Protein AF-A0A2N2SRK0-F1 (afdb_monomer_lite)

Foldseek 3Di:
DDPPDPPVVVVVVVVVVVVLVVLVVQQPPVCCVLFWDADPPDNQKIKGKKAKPPQQDPVLQVLLQVLLVVAWFWPHKHADSHRRMIITMGGNVIDGSSRSQVSSVVSVIHMDRPSVVVVVVVVVVVVVVVVVVVVVVVVVPVLPVVLVVLVPQADQWFWWQDPVRDTDIDGLVPDDAFIKTKAAAFHFANAKFFFQFDWFWKACCVPPVDRDTDTHDGGDIHAGSIGTHGGITITGHHGGDCRGPSNVVSVVVVVVSPPDPPVVVVVVVVVVVVVVVLVVVLVVLCVVCVVPDNVVSVVSND

pLDDT: mean 78.9, std 15.6, range [32.12, 96.88]

Structure (mmCIF, N/CA/C/O backbone):
data_AF-A0A2N2SRK0-F1
#
_entry.id   AF-A0A2N2SRK0-F1
#
loop_
_atom_site.group_PDB
_atom_site.id
_atom_site.type_symbol
_atom_site.label_atom_id
_atom_site.label_alt_id
_atom_site.label_comp_id
_atom_site.label_asym_id
_atom_site.label_entity_id
_atom_site.label_seq_id
_atom_site.pdbx_PDB_ins_code
_atom_site.Cartn_x
_atom_site.Cartn_y
_atom_site.Cartn_z
_atom_site.occupancy
_atom_site.B_iso_or_equiv
_atom_site.auth_seq_id
_atom_site.auth_comp_id
_atom_site.auth_asym_id
_atom_site.auth_atom_id
_atom_site.pdbx_PDB_model_num
ATOM 1 N N . MET A 1 1 ? 49.247 34.730 -4.412 1.00 34.03 1 MET A N 1
ATOM 2 C CA . MET A 1 1 ? 48.573 33.499 -3.939 1.00 34.03 1 MET A CA 1
ATOM 3 C C . MET A 1 1 ? 47.721 32.964 -5.078 1.00 34.03 1 MET A C 1
ATOM 5 O O . MET A 1 1 ? 46.616 33.437 -5.296 1.00 34.03 1 MET A O 1
ATOM 9 N N . THR A 1 2 ? 48.282 32.043 -5.857 1.00 32.12 2 THR A N 1
ATOM 10 C CA . THR A 1 2 ? 47.721 31.540 -7.120 1.00 32.12 2 THR A CA 1
ATOM 11 C C . THR A 1 2 ? 47.717 30.015 -7.035 1.00 32.12 2 THR A C 1
ATOM 13 O O . THR A 1 2 ? 48.630 29.348 -7.502 1.00 32.12 2 THR A O 1
ATOM 16 N N . PHE 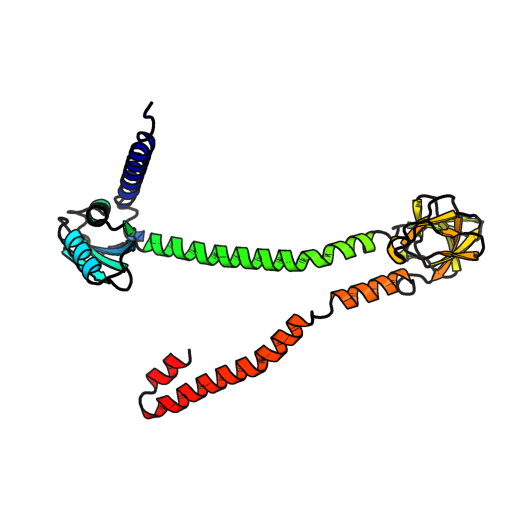A 1 3 ? 46.713 29.457 -6.358 1.00 36.69 3 PHE A N 1
ATOM 17 C CA . PHE A 1 3 ? 46.475 28.012 -6.269 1.00 36.69 3 PHE A CA 1
ATOM 18 C C . PHE A 1 3 ? 45.154 27.688 -6.969 1.00 36.69 3 PHE A C 1
ATOM 20 O O . PHE A 1 3 ? 44.111 27.553 -6.339 1.00 36.69 3 PHE A O 1
ATOM 27 N N . LYS A 1 4 ? 45.183 27.614 -8.299 1.00 39.97 4 LYS A N 1
ATOM 28 C CA . LYS A 1 4 ? 44.106 27.045 -9.122 1.00 39.97 4 LYS A CA 1
ATOM 29 C C . LYS A 1 4 ? 44.724 26.623 -10.452 1.00 39.97 4 LYS A C 1
ATOM 31 O O . LYS A 1 4 ? 44.880 27.473 -11.315 1.00 39.97 4 LYS A O 1
ATOM 36 N N . ASN A 1 5 ? 45.164 25.360 -10.556 1.00 42.69 5 ASN A N 1
ATOM 37 C CA . ASN A 1 5 ? 45.206 24.584 -11.819 1.00 42.69 5 ASN A CA 1
ATOM 38 C C . ASN A 1 5 ? 45.870 23.191 -11.751 1.00 42.69 5 ASN A C 1
ATOM 40 O O . ASN A 1 5 ? 45.974 22.532 -12.779 1.00 42.69 5 ASN A O 1
ATOM 44 N N . ALA A 1 6 ? 46.262 22.670 -10.583 1.00 39.50 6 ALA A N 1
ATOM 45 C CA . ALA A 1 6 ? 46.883 21.336 -10.519 1.00 39.50 6 ALA A CA 1
ATOM 46 C C . ALA A 1 6 ? 45.886 20.150 -10.581 1.00 39.50 6 ALA A C 1
ATOM 48 O O . ALA A 1 6 ? 46.266 19.049 -10.967 1.00 39.50 6 ALA A O 1
ATOM 49 N N . SER A 1 7 ? 44.603 20.345 -10.240 1.00 39.38 7 SER A N 1
ATOM 50 C CA . SER A 1 7 ? 43.625 19.248 -10.088 1.00 39.38 7 SER A CA 1
ATOM 51 C C . SER A 1 7 ? 42.900 18.822 -11.373 1.00 39.38 7 SER A C 1
ATOM 53 O O . SER A 1 7 ? 42.358 17.720 -11.425 1.00 39.38 7 SER A O 1
ATOM 55 N N . SER A 1 8 ? 42.896 19.659 -12.418 1.00 38.97 8 SER A N 1
ATOM 56 C CA . SER A 1 8 ? 42.264 19.333 -13.711 1.00 38.97 8 SER A CA 1
ATOM 57 C C . SER A 1 8 ? 43.152 18.419 -14.570 1.00 38.97 8 SER A C 1
ATOM 59 O O . SER A 1 8 ? 42.676 17.452 -15.164 1.00 38.97 8 SER A O 1
ATOM 61 N N . SER A 1 9 ? 44.469 18.657 -14.550 1.00 38.75 9 SER A N 1
ATOM 62 C CA . SER A 1 9 ? 45.453 17.860 -15.299 1.00 38.75 9 SER A CA 1
ATOM 63 C C . SER A 1 9 ? 45.562 16.416 -14.771 1.00 38.75 9 SER A C 1
ATOM 65 O O . SER A 1 9 ? 45.570 15.473 -15.562 1.00 38.75 9 SER A O 1
ATOM 67 N N . TYR A 1 10 ? 45.498 16.218 -13.448 1.00 34.97 10 TYR A N 1
ATOM 68 C CA . TYR A 1 10 ? 45.527 14.881 -12.836 1.00 34.97 10 TYR A CA 1
ATOM 69 C C . TYR A 1 10 ? 44.287 14.023 -13.155 1.00 34.97 10 TYR A C 1
ATOM 71 O O . TYR A 1 10 ? 44.411 12.812 -13.315 1.00 34.97 10 TYR A O 1
ATOM 79 N N . ARG A 1 11 ? 43.093 14.624 -13.300 1.00 33.44 11 ARG A N 1
ATOM 80 C CA . ARG A 1 11 ? 41.857 13.897 -13.662 1.00 33.44 11 ARG A CA 1
ATOM 81 C C . ARG A 1 11 ? 41.841 13.450 -15.125 1.00 33.44 11 ARG A C 1
ATOM 83 O O . ARG A 1 11 ? 41.369 12.358 -15.418 1.00 33.44 11 ARG A O 1
ATOM 90 N N . SER A 1 12 ? 42.387 14.268 -16.026 1.00 39.44 12 SER A N 1
ATOM 91 C CA . SER A 1 12 ? 42.508 13.919 -17.447 1.00 39.44 12 SER A CA 1
ATOM 92 C C . SER A 1 12 ? 43.529 12.801 -17.679 1.00 39.44 12 SER A C 1
ATOM 94 O O . SER A 1 12 ? 43.283 11.922 -18.497 1.00 39.44 12 SER A O 1
ATOM 96 N N . ALA A 1 13 ? 44.646 12.801 -16.940 1.00 34.22 13 ALA A N 1
ATOM 97 C CA . ALA A 1 13 ? 45.651 11.739 -17.016 1.00 34.22 13 ALA A CA 1
ATOM 98 C C . ALA A 1 13 ? 45.164 10.418 -16.386 1.00 34.22 13 ALA A C 1
ATOM 100 O O . ALA A 1 13 ? 45.451 9.348 -16.915 1.00 34.22 13 ALA A O 1
ATOM 101 N N . ALA A 1 14 ? 44.383 10.485 -15.299 1.00 32.94 14 ALA A N 1
ATOM 102 C CA . ALA A 1 14 ? 43.784 9.307 -14.669 1.00 32.94 14 ALA A CA 1
ATOM 103 C C . ALA A 1 14 ? 42.690 8.658 -15.539 1.00 32.94 14 ALA A C 1
ATOM 105 O O . ALA A 1 14 ? 42.668 7.436 -15.659 1.00 32.94 14 ALA A O 1
ATOM 106 N N . ASN A 1 15 ? 41.834 9.447 -16.204 1.00 40.31 15 ASN A N 1
ATOM 107 C CA . ASN A 1 15 ? 40.857 8.909 -17.162 1.00 40.31 15 ASN A CA 1
ATOM 108 C C . ASN A 1 15 ? 41.550 8.296 -18.389 1.00 40.31 15 ASN A C 1
ATOM 110 O O . ASN A 1 15 ? 41.242 7.166 -18.742 1.00 40.31 15 ASN A O 1
ATOM 114 N N . ALA A 1 16 ? 42.570 8.959 -18.948 1.00 37.50 16 ALA A N 1
ATOM 115 C CA . ALA A 1 16 ? 43.343 8.411 -20.064 1.00 37.50 16 ALA A CA 1
ATOM 116 C C . ALA A 1 16 ? 44.078 7.100 -19.709 1.00 37.50 16 ALA A C 1
ATOM 118 O O . ALA A 1 16 ? 44.182 6.211 -20.548 1.00 37.50 16 ALA A O 1
ATOM 119 N N . ALA A 1 17 ? 44.560 6.947 -18.469 1.00 34.59 17 ALA A N 1
ATOM 120 C CA . ALA A 1 17 ? 45.176 5.704 -17.991 1.00 34.59 17 ALA A CA 1
ATOM 121 C C . ALA A 1 17 ? 44.152 4.575 -17.747 1.00 34.59 17 ALA A C 1
ATOM 123 O O . ALA A 1 17 ? 44.487 3.403 -17.915 1.00 34.59 17 ALA A O 1
ATOM 124 N N . THR A 1 18 ? 42.911 4.919 -17.384 1.00 44.56 18 THR A N 1
ATOM 125 C CA . THR A 1 18 ? 41.817 3.954 -17.163 1.00 44.56 18 THR A CA 1
ATOM 126 C C . THR A 1 18 ? 41.204 3.492 -18.491 1.00 44.56 18 THR A C 1
ATOM 128 O O . THR A 1 18 ? 40.920 2.306 -18.651 1.00 44.56 18 THR A O 1
ATOM 131 N N . ASP A 1 19 ? 41.094 4.386 -19.477 1.00 48.84 19 ASP A N 1
ATOM 132 C CA . ASP A 1 19 ? 40.640 4.063 -20.836 1.00 48.84 19 ASP A CA 1
ATOM 133 C C . ASP A 1 19 ? 41.635 3.115 -21.529 1.00 48.84 19 ASP A C 1
ATOM 135 O O . ASP A 1 19 ? 41.245 2.078 -22.059 1.00 48.84 19 ASP A O 1
ATOM 139 N N . ASN A 1 20 ? 42.944 3.375 -21.418 1.00 47.94 20 ASN A N 1
ATOM 140 C CA . ASN A 1 20 ? 43.982 2.533 -22.031 1.00 47.94 20 ASN A CA 1
ATOM 141 C C . ASN A 1 20 ? 44.048 1.109 -21.434 1.00 47.94 20 ASN A C 1
ATOM 143 O O . ASN A 1 20 ? 44.310 0.146 -22.150 1.00 47.94 20 ASN A O 1
ATOM 147 N N . ALA A 1 21 ? 43.778 0.960 -20.131 1.00 49.16 21 ALA A N 1
ATOM 148 C CA . ALA A 1 21 ? 43.680 -0.348 -19.474 1.00 49.16 21 ALA A CA 1
ATOM 149 C C . ALA A 1 21 ? 42.388 -1.100 -19.848 1.00 49.16 21 ALA A C 1
ATOM 151 O O . ALA A 1 21 ? 42.386 -2.327 -19.902 1.00 49.16 21 ALA A O 1
ATOM 152 N N . SER A 1 22 ? 41.309 -0.368 -20.145 1.00 55.69 22 SER A N 1
ATOM 153 C CA . SER A 1 22 ? 40.021 -0.930 -20.571 1.00 55.69 22 SER A CA 1
ATOM 154 C C . SER A 1 22 ? 40.064 -1.443 -22.015 1.00 55.69 22 SER A C 1
ATOM 156 O O . SER A 1 22 ? 39.432 -2.446 -22.330 1.00 55.69 22 SER A O 1
ATOM 158 N N . HIS A 1 23 ? 40.856 -0.810 -22.887 1.00 60.38 23 HIS A N 1
ATOM 159 C CA . HIS A 1 23 ? 41.046 -1.266 -24.268 1.00 60.38 23 HIS A CA 1
ATOM 160 C C . HIS A 1 23 ? 41.943 -2.505 -24.389 1.00 60.38 23 HIS A C 1
ATOM 162 O O . HIS A 1 23 ? 41.778 -3.265 -25.335 1.00 60.38 23 HIS A O 1
ATOM 168 N N . ALA A 1 24 ? 42.842 -2.751 -23.429 1.00 61.78 24 ALA A N 1
ATOM 169 C CA . ALA A 1 24 ? 43.704 -3.938 -23.420 1.00 61.78 24 ALA A CA 1
ATOM 170 C C . ALA A 1 24 ? 42.934 -5.250 -23.166 1.00 61.78 24 ALA A C 1
ATOM 172 O O . ALA A 1 24 ? 43.394 -6.315 -23.568 1.00 61.78 24 ALA A O 1
ATOM 173 N N . VAL A 1 25 ? 41.760 -5.174 -22.527 1.00 67.12 25 VAL A N 1
ATOM 174 C CA . VAL A 1 25 ? 40.863 -6.324 -22.307 1.00 67.12 25 VAL A CA 1
ATOM 175 C C . VAL A 1 25 ? 40.277 -6.828 -23.635 1.00 67.12 25 VAL A C 1
ATOM 177 O O . VAL A 1 25 ? 40.160 -8.030 -23.837 1.00 67.12 25 VAL A O 1
ATOM 180 N N . LEU A 1 26 ? 40.040 -5.924 -24.596 1.00 66.31 26 LEU A N 1
ATOM 181 C CA . LEU A 1 26 ? 39.507 -6.253 -25.928 1.00 66.31 26 LEU A CA 1
ATOM 182 C C . LEU A 1 26 ? 40.491 -7.046 -26.806 1.00 66.31 26 LEU A C 1
ATOM 184 O O . LEU A 1 26 ? 40.096 -7.611 -27.826 1.00 66.31 26 LEU A O 1
ATOM 188 N N . ASP A 1 27 ? 41.768 -7.084 -26.427 1.00 75.44 27 ASP A N 1
ATOM 189 C CA . ASP A 1 27 ? 42.813 -7.795 -27.161 1.00 75.44 27 ASP A CA 1
ATOM 190 C C . ASP A 1 27 ? 42.917 -9.276 -26.777 1.00 75.44 27 ASP A C 1
ATOM 192 O O . ASP A 1 27 ? 43.710 -9.995 -27.391 1.00 75.44 27 ASP A O 1
ATOM 196 N N . ASP A 1 28 ? 42.132 -9.743 -25.799 1.00 78.50 28 ASP A N 1
ATOM 197 C CA . ASP A 1 28 ? 42.076 -11.156 -25.431 1.00 78.50 28 ASP A CA 1
ATOM 198 C C . ASP A 1 28 ? 41.362 -11.971 -26.532 1.00 78.50 28 ASP A C 1
ATOM 200 O O . ASP A 1 28 ? 40.175 -11.744 -26.798 1.00 78.50 28 ASP A O 1
ATOM 204 N N . PRO A 1 29 ? 42.039 -12.952 -27.166 1.00 72.50 29 PRO A N 1
ATOM 205 C CA . PRO A 1 29 ? 41.442 -13.795 -28.201 1.00 72.50 29 PRO A CA 1
ATOM 206 C C . PRO A 1 29 ? 40.191 -14.561 -27.757 1.00 72.50 29 PRO A C 1
ATOM 208 O O . PRO A 1 29 ? 39.382 -14.952 -28.600 1.00 72.50 29 PRO A O 1
ATOM 211 N N . ILE A 1 30 ? 40.023 -14.787 -26.450 1.00 75.75 30 ILE A N 1
ATOM 212 C CA . ILE A 1 30 ? 38.848 -15.457 -25.882 1.00 75.75 30 ILE A CA 1
ATOM 213 C C . ILE A 1 30 ? 37.605 -14.560 -25.978 1.00 75.75 30 ILE A C 1
ATOM 215 O O . ILE A 1 30 ? 36.493 -15.070 -26.122 1.00 75.75 30 ILE A O 1
ATOM 219 N N . GLU A 1 31 ? 37.770 -13.235 -25.942 1.00 73.88 31 GLU A N 1
ATOM 220 C CA . GLU A 1 31 ? 36.655 -12.286 -25.950 1.00 73.88 31 GLU A CA 1
ATOM 221 C C . GLU A 1 31 ? 36.193 -11.892 -27.359 1.00 73.88 31 GLU A C 1
ATOM 223 O O . GLU A 1 31 ? 35.044 -11.475 -27.521 1.00 73.88 31 GLU A O 1
ATOM 228 N N . TRP A 1 32 ? 37.021 -12.084 -28.394 1.00 76.44 32 TRP A N 1
ATOM 229 C CA . TRP A 1 32 ? 36.703 -11.695 -29.778 1.00 76.44 32 TRP A CA 1
ATOM 230 C C . TRP A 1 32 ? 35.364 -12.231 -30.307 1.00 76.44 32 TRP A C 1
ATOM 232 O O . TRP A 1 32 ? 34.640 -11.444 -30.922 1.00 76.44 32 TRP A O 1
ATOM 242 N N . PRO A 1 33 ? 34.954 -13.492 -30.043 1.00 76.69 33 PRO A N 1
ATOM 243 C CA . PRO A 1 33 ? 33.653 -14.007 -30.479 1.00 76.69 33 PRO A CA 1
ATOM 244 C C . PRO A 1 33 ? 32.442 -13.287 -29.864 1.00 76.69 33 PRO A C 1
ATOM 246 O O . PRO A 1 33 ? 31.328 -13.420 -30.366 1.00 76.69 33 PRO A O 1
ATOM 249 N N . THR A 1 34 ? 32.633 -12.532 -28.777 1.00 73.44 34 THR A N 1
ATOM 250 C CA . THR A 1 34 ? 31.558 -11.794 -28.090 1.00 73.44 34 THR A CA 1
ATOM 251 C C . THR A 1 34 ? 31.084 -10.592 -28.906 1.00 73.44 34 THR A C 1
ATOM 253 O O . THR A 1 34 ? 29.911 -10.222 -28.842 1.00 73.44 34 THR A O 1
ATOM 256 N N . PHE A 1 35 ? 31.979 -9.995 -29.698 1.00 73.62 35 PHE A N 1
ATOM 257 C CA . PHE A 1 35 ? 31.711 -8.772 -30.462 1.00 73.62 35 PHE A CA 1
ATOM 258 C C . PHE A 1 35 ? 32.117 -8.841 -31.939 1.00 73.62 35 PHE A C 1
ATOM 260 O O . PHE A 1 35 ? 31.857 -7.899 -32.695 1.00 73.62 35 PHE A O 1
ATOM 267 N N . SER A 1 36 ? 32.732 -9.949 -32.353 1.00 78.94 36 SER A N 1
ATOM 268 C CA . SER A 1 36 ? 33.215 -10.183 -33.710 1.00 78.94 36 SER A CA 1
ATOM 269 C C . SER A 1 36 ? 32.781 -11.554 -34.209 1.00 78.94 36 SER A C 1
ATOM 271 O O . SER A 1 36 ? 32.746 -12.528 -33.460 1.00 78.94 36 SER A O 1
ATOM 273 N N . ARG A 1 37 ? 32.481 -11.650 -35.500 1.00 82.75 37 ARG A N 1
ATOM 274 C CA . ARG A 1 37 ? 32.184 -12.900 -36.189 1.00 82.75 37 ARG A CA 1
ATOM 275 C C . ARG A 1 37 ? 33.349 -13.243 -37.106 1.00 82.75 37 ARG A C 1
ATOM 277 O O . ARG A 1 37 ? 33.782 -12.408 -37.887 1.00 82.75 37 ARG A O 1
ATOM 284 N N . GLN A 1 38 ? 33.852 -14.465 -37.015 1.00 80.19 38 GLN A N 1
ATOM 285 C CA . GLN A 1 38 ? 34.883 -14.946 -37.929 1.00 80.19 38 GLN A CA 1
ATOM 286 C C . GLN A 1 38 ? 34.268 -15.226 -39.307 1.00 80.19 38 GLN A C 1
ATOM 288 O O . GLN A 1 38 ? 33.157 -15.768 -39.387 1.00 80.19 38 GLN A O 1
ATOM 293 N N . ASP A 1 39 ? 34.970 -14.853 -40.377 1.00 76.88 39 ASP A N 1
ATOM 294 C CA . ASP A 1 39 ? 34.516 -15.147 -41.735 1.00 76.88 39 ASP A CA 1
ATOM 295 C C . ASP A 1 39 ? 34.591 -16.662 -42.003 1.00 76.88 39 ASP A C 1
ATOM 297 O O . ASP A 1 39 ? 35.483 -17.374 -41.544 1.00 76.88 39 ASP A O 1
ATOM 301 N N . THR A 1 40 ? 33.621 -17.170 -42.755 1.00 64.00 40 THR A N 1
ATOM 302 C CA . THR A 1 40 ? 33.494 -18.591 -43.106 1.00 64.00 40 THR A CA 1
ATOM 303 C C . THR A 1 40 ? 34.500 -19.055 -44.163 1.00 64.00 40 THR A C 1
ATOM 305 O O . THR A 1 40 ? 34.717 -20.258 -44.294 1.00 64.00 40 THR A O 1
ATOM 308 N N . ALA A 1 41 ? 35.107 -18.127 -44.914 1.00 67.00 41 ALA A N 1
ATOM 309 C CA . ALA A 1 41 ? 36.040 -18.432 -46.001 1.00 67.00 41 ALA A CA 1
ATOM 310 C C . ALA A 1 41 ? 37.525 -18.411 -45.586 1.00 67.00 41 ALA A C 1
ATOM 312 O O . ALA A 1 41 ? 38.331 -19.111 -46.195 1.00 67.00 41 ALA A O 1
ATOM 313 N N . ASP A 1 42 ? 37.892 -17.638 -44.559 1.00 71.31 42 ASP A N 1
ATOM 314 C CA . ASP A 1 42 ? 39.272 -17.500 -44.082 1.00 71.31 42 ASP A CA 1
ATOM 315 C C . ASP A 1 42 ? 39.286 -17.310 -42.559 1.00 71.31 42 ASP A C 1
ATOM 317 O O . ASP A 1 42 ? 38.752 -16.336 -42.028 1.00 71.31 42 ASP A O 1
ATOM 321 N N . SER A 1 43 ? 39.933 -18.233 -41.843 1.00 71.12 43 SER A N 1
ATOM 322 C CA . SER A 1 43 ? 40.011 -18.214 -40.378 1.00 71.12 43 SER A CA 1
ATOM 323 C C . SER A 1 43 ? 40.827 -17.042 -39.818 1.00 71.12 43 SER A C 1
ATOM 325 O O . SER A 1 43 ? 40.863 -16.834 -38.607 1.00 71.12 43 SER A O 1
ATOM 327 N N . SER A 1 44 ? 41.521 -16.278 -40.658 1.00 75.69 44 SER A N 1
ATOM 328 C CA . SER A 1 44 ? 42.290 -15.112 -40.219 1.00 75.69 44 SER A CA 1
ATOM 329 C C . SER A 1 44 ? 41.495 -13.800 -40.236 1.00 75.69 44 SER A C 1
ATOM 331 O O . SER A 1 44 ? 41.998 -12.797 -39.718 1.00 75.69 44 SER A O 1
ATOM 333 N N . LEU A 1 45 ? 40.275 -13.800 -40.793 1.00 84.31 45 LEU A N 1
ATOM 334 C CA . LEU A 1 45 ? 39.439 -12.614 -40.991 1.00 84.31 45 LEU A CA 1
ATOM 335 C C . LEU A 1 45 ? 38.277 -12.539 -40.002 1.00 84.31 45 LEU A C 1
ATOM 337 O O . LEU A 1 45 ? 37.561 -13.516 -39.772 1.00 84.31 45 LEU A O 1
ATOM 341 N N . TRP A 1 46 ? 38.076 -11.343 -39.455 1.00 84.56 46 TRP A N 1
ATOM 342 C CA . TRP A 1 46 ? 37.044 -11.052 -38.469 1.00 84.56 46 TRP A CA 1
ATOM 343 C C . TRP A 1 46 ? 36.209 -9.843 -38.884 1.00 84.56 46 TRP A C 1
ATOM 345 O O . TRP A 1 46 ? 36.742 -8.810 -39.290 1.00 84.56 46 TRP A O 1
ATOM 355 N N . ASP A 1 47 ? 34.896 -9.988 -38.740 1.00 86.38 47 ASP A N 1
ATOM 356 C CA . ASP A 1 47 ? 33.885 -8.946 -38.868 1.00 86.38 47 ASP A CA 1
ATOM 357 C C . ASP A 1 47 ? 33.497 -8.446 -37.475 1.00 86.38 47 ASP A C 1
ATOM 359 O O . ASP A 1 47 ? 32.887 -9.187 -36.704 1.00 86.38 47 ASP A O 1
ATOM 363 N N . SER A 1 48 ? 33.797 -7.191 -37.141 1.00 86.88 48 SER A N 1
ATOM 364 C CA . SER A 1 48 ? 33.384 -6.582 -35.869 1.00 86.88 48 SER A CA 1
ATOM 365 C C . SER A 1 48 ? 32.432 -5.417 -36.090 1.00 86.88 48 SER A C 1
ATOM 367 O O . SER A 1 48 ? 32.523 -4.675 -37.072 1.00 86.88 48 SER A O 1
ATOM 369 N N . HIS A 1 49 ? 31.528 -5.225 -35.130 1.00 88.25 49 HIS A N 1
ATOM 370 C CA . HIS A 1 49 ? 30.614 -4.091 -35.113 1.00 88.25 49 HIS A CA 1
ATOM 371 C C . HIS A 1 49 ? 30.903 -3.166 -33.939 1.00 88.25 49 HIS A C 1
ATOM 373 O O . HIS A 1 49 ? 31.124 -3.604 -32.810 1.00 88.25 49 HIS A O 1
ATOM 379 N N . LEU A 1 50 ? 30.839 -1.870 -34.216 1.00 86.31 50 LEU A N 1
ATOM 380 C CA . LEU A 1 50 ? 31.197 -0.800 -33.301 1.00 86.31 50 LEU A CA 1
ATOM 381 C C . LEU A 1 50 ? 30.077 0.214 -33.183 1.00 86.31 50 LEU A C 1
ATOM 383 O O . LEU A 1 50 ? 29.393 0.514 -34.163 1.00 86.31 50 LEU A O 1
ATOM 387 N N . VAL A 1 51 ? 29.928 0.776 -31.990 1.00 87.06 51 VAL A N 1
ATOM 388 C CA . VAL A 1 51 ? 29.115 1.963 -31.740 1.00 87.06 51 VAL A CA 1
ATOM 389 C C . VAL A 1 51 ? 30.057 3.121 -31.449 1.00 87.06 51 VAL A C 1
ATOM 391 O O . VAL A 1 51 ? 30.955 3.005 -30.615 1.00 87.06 51 VAL A O 1
ATOM 394 N N . ILE A 1 52 ? 29.856 4.224 -32.163 1.00 86.50 52 ILE A N 1
ATOM 395 C CA . ILE A 1 52 ? 30.677 5.426 -32.070 1.00 86.50 52 ILE A CA 1
ATOM 396 C C . ILE A 1 52 ? 29.879 6.509 -31.346 1.00 86.50 52 ILE A C 1
ATOM 398 O O . ILE A 1 52 ? 28.819 6.942 -31.806 1.00 86.50 52 ILE A O 1
ATOM 402 N N . GLU A 1 53 ? 30.386 6.952 -30.202 1.00 81.00 53 GLU A N 1
ATOM 403 C CA . GLU A 1 53 ? 29.777 7.997 -29.390 1.00 81.00 53 GLU A CA 1
ATOM 404 C C . GLU A 1 53 ? 30.043 9.391 -29.978 1.00 81.00 53 GLU A C 1
ATOM 406 O O . GLU A 1 53 ? 31.129 9.691 -30.475 1.00 81.00 53 GLU A O 1
ATOM 411 N N . GLY A 1 54 ? 29.034 10.267 -29.915 1.00 75.56 54 GLY A N 1
ATOM 412 C CA . GLY A 1 54 ? 29.146 11.664 -30.357 1.00 75.56 54 GLY A CA 1
ATOM 413 C C . GLY A 1 54 ? 29.059 11.887 -31.872 1.00 75.56 54 GLY A C 1
ATOM 414 O O . GLY A 1 54 ? 29.262 13.008 -32.339 1.00 75.56 54 GLY A O 1
ATOM 415 N N . MET A 1 55 ? 28.745 10.854 -32.661 1.00 78.50 55 MET A N 1
ATOM 416 C CA . MET A 1 55 ? 28.555 10.994 -34.106 1.00 78.50 55 MET A CA 1
ATOM 417 C C . MET A 1 55 ? 27.142 11.485 -34.446 1.00 78.50 55 MET A C 1
ATOM 419 O O . MET A 1 55 ? 26.152 10.833 -34.123 1.00 78.50 55 MET A O 1
ATOM 423 N N . HIS A 1 56 ? 27.053 12.621 -35.146 1.00 73.06 56 HIS A N 1
ATOM 424 C CA . HIS A 1 56 ? 25.775 13.256 -35.506 1.00 73.06 56 HIS A CA 1
ATOM 425 C C . HIS A 1 56 ? 25.691 13.712 -36.973 1.00 73.06 56 HIS A C 1
ATOM 427 O O . HIS A 1 56 ? 24.747 14.404 -37.349 1.00 73.06 56 HIS A O 1
ATOM 433 N N . CYS A 1 57 ? 26.688 13.392 -37.807 1.00 79.94 57 CYS A N 1
ATOM 434 C CA . CYS A 1 57 ? 26.778 13.942 -39.157 1.00 79.94 57 CYS A CA 1
ATOM 435 C C . CYS A 1 57 ? 27.507 13.029 -40.159 1.00 79.94 57 CYS A C 1
ATOM 437 O O . CYS A 1 57 ? 28.394 12.262 -39.789 1.00 79.94 57 CYS A O 1
ATOM 439 N N . ALA A 1 58 ? 27.198 13.161 -41.456 1.00 78.50 58 ALA A N 1
ATOM 440 C CA . ALA A 1 58 ? 27.865 12.405 -42.527 1.00 78.50 58 ALA A CA 1
ATOM 441 C C . ALA A 1 58 ? 29.359 12.766 -42.687 1.00 78.50 58 ALA A C 1
ATOM 443 O O . ALA A 1 58 ? 30.182 11.911 -43.003 1.00 78.50 58 ALA A O 1
ATOM 444 N N . ALA A 1 59 ? 29.744 14.017 -42.407 1.00 81.69 59 ALA A N 1
ATOM 445 C CA . ALA A 1 59 ? 31.153 14.423 -42.403 1.00 81.69 59 ALA A CA 1
ATOM 446 C C . ALA A 1 59 ? 31.948 13.757 -41.262 1.00 81.69 59 ALA A C 1
ATOM 448 O O . ALA A 1 59 ? 33.118 13.422 -41.427 1.00 81.69 59 ALA A O 1
ATOM 449 N N . CYS A 1 60 ? 31.287 13.518 -40.130 1.00 83.94 60 CYS A N 1
ATOM 450 C CA . CYS A 1 60 ? 31.821 12.846 -38.955 1.00 83.94 60 CYS A CA 1
ATOM 451 C C . CYS A 1 60 ? 32.087 11.364 -39.276 1.00 83.94 60 CYS A C 1
ATOM 453 O O . CYS A 1 60 ? 33.160 10.849 -38.968 1.00 83.94 60 CYS A O 1
ATOM 455 N N . ALA A 1 61 ? 31.154 10.715 -39.987 1.00 86.44 61 ALA A N 1
ATOM 456 C CA . ALA A 1 61 ? 31.308 9.342 -40.470 1.00 86.44 61 ALA A CA 1
ATOM 457 C C . ALA A 1 61 ? 32.533 9.179 -41.382 1.00 86.44 61 ALA A C 1
ATOM 459 O O . ALA A 1 61 ? 33.350 8.295 -41.144 1.00 86.44 61 ALA A O 1
ATOM 460 N N . ASN A 1 62 ? 32.732 10.092 -42.339 1.00 87.81 62 ASN A N 1
ATOM 461 C CA . ASN A 1 62 ? 33.895 10.064 -43.234 1.00 87.81 62 ASN A CA 1
ATOM 462 C C . ASN A 1 62 ? 35.231 10.187 -42.484 1.00 87.81 62 ASN A C 1
ATOM 464 O O . ASN A 1 62 ? 36.218 9.551 -42.855 1.00 87.81 62 ASN A O 1
ATOM 468 N N . THR A 1 63 ? 35.288 11.021 -41.444 1.00 87.62 63 THR A N 1
ATOM 469 C CA . THR A 1 63 ? 36.495 11.188 -40.621 1.00 87.62 63 THR A CA 1
ATOM 470 C C . THR A 1 63 ? 36.823 9.908 -39.860 1.00 87.62 63 THR A C 1
ATOM 472 O O . THR A 1 63 ? 37.977 9.480 -39.854 1.00 87.62 63 THR A O 1
ATOM 475 N N . VAL A 1 64 ? 35.812 9.262 -39.273 1.00 88.25 64 VAL A N 1
ATOM 476 C CA . VAL A 1 64 ? 36.002 8.007 -38.537 1.00 88.25 64 VAL A CA 1
ATOM 477 C C . VAL A 1 64 ? 36.333 6.843 -39.472 1.00 88.25 64 VAL A C 1
ATOM 479 O O . VAL A 1 64 ? 37.226 6.057 -39.171 1.00 88.25 64 VAL A O 1
ATOM 482 N N . GLU A 1 65 ? 35.704 6.762 -40.642 1.00 90.62 65 GLU A N 1
ATOM 483 C CA . GLU A 1 65 ? 36.005 5.732 -41.641 1.00 90.62 65 GLU A CA 1
ATOM 484 C C . GLU A 1 65 ? 37.460 5.815 -42.126 1.00 90.62 65 GLU A C 1
ATOM 486 O O . GLU A 1 65 ? 38.145 4.797 -42.227 1.00 90.62 65 GLU A O 1
ATOM 491 N N . ARG A 1 66 ? 37.973 7.031 -42.367 1.00 88.56 66 ARG A N 1
ATOM 492 C CA . ARG A 1 66 ? 39.391 7.237 -42.710 1.00 88.56 66 ARG A CA 1
ATOM 493 C C . ARG A 1 66 ? 40.322 6.862 -41.564 1.00 88.56 66 ARG A C 1
ATOM 495 O O . ARG A 1 66 ? 41.368 6.276 -41.822 1.00 88.56 66 ARG A O 1
ATOM 502 N N . ALA A 1 67 ? 39.953 7.182 -40.323 1.00 87.75 67 ALA A N 1
ATOM 503 C CA . ALA A 1 67 ? 40.736 6.804 -39.151 1.00 87.75 67 ALA A CA 1
ATOM 504 C C . ALA A 1 67 ? 40.834 5.275 -39.019 1.00 87.75 67 ALA A C 1
ATOM 506 O O . ALA A 1 67 ? 41.931 4.753 -38.846 1.00 87.75 67 ALA A O 1
ATOM 507 N N . LEU A 1 68 ? 39.728 4.552 -39.213 1.00 88.31 68 LEU A N 1
ATOM 508 C CA . LEU A 1 68 ? 39.707 3.086 -39.200 1.00 88.31 68 LEU A CA 1
ATOM 509 C C . LEU A 1 68 ? 40.533 2.482 -40.345 1.00 88.31 68 LEU A C 1
ATOM 511 O O . LEU A 1 68 ? 41.333 1.582 -40.113 1.00 88.31 68 LEU A O 1
ATOM 515 N N . LYS A 1 69 ? 40.409 3.017 -41.567 1.00 88.69 69 LYS A N 1
ATOM 516 C CA . LYS A 1 69 ? 41.197 2.572 -42.734 1.00 88.69 69 LYS A CA 1
ATOM 517 C C . LYS A 1 69 ? 42.693 2.876 -42.624 1.00 88.69 69 LYS A C 1
ATOM 519 O O . LYS A 1 69 ? 43.483 2.281 -43.347 1.00 88.69 69 LYS A O 1
ATOM 524 N N . SER A 1 70 ? 43.089 3.810 -41.760 1.00 87.00 70 SER A N 1
ATOM 525 C CA . SER A 1 70 ? 44.501 4.149 -41.545 1.00 87.00 70 SER A CA 1
ATOM 526 C C . SER A 1 70 ? 45.250 3.142 -40.665 1.00 87.00 70 SER A C 1
ATOM 528 O O . SER A 1 70 ? 46.478 3.187 -40.603 1.00 87.00 70 SER A O 1
ATOM 530 N N . VAL A 1 71 ? 44.531 2.236 -39.992 1.00 88.25 71 VAL A N 1
ATOM 531 C CA . VAL A 1 71 ? 45.119 1.213 -39.124 1.00 88.25 71 VAL A CA 1
ATOM 532 C C . VAL A 1 71 ? 45.626 0.039 -39.976 1.00 88.25 71 VAL A C 1
ATOM 534 O O . VAL A 1 71 ? 44.845 -0.541 -40.737 1.00 88.25 71 VAL A O 1
ATOM 537 N N . PRO A 1 72 ? 46.913 -0.346 -39.869 1.00 82.75 72 PRO A N 1
ATOM 538 C CA . PRO A 1 72 ? 47.442 -1.519 -40.564 1.00 82.75 72 PRO A CA 1
ATOM 539 C C . PRO A 1 72 ? 46.669 -2.775 -40.160 1.00 82.75 72 PRO A C 1
ATOM 541 O O . PRO A 1 72 ? 46.467 -2.982 -38.973 1.00 82.75 72 PRO A O 1
ATOM 544 N N . GLY A 1 73 ? 46.240 -3.602 -41.118 1.00 82.56 73 GLY A N 1
ATOM 545 C CA . GLY A 1 73 ? 45.472 -4.831 -40.858 1.00 82.56 73 GLY A CA 1
ATOM 546 C C . GLY A 1 73 ? 43.947 -4.695 -40.971 1.00 82.56 73 GLY A C 1
ATOM 547 O O . GLY A 1 73 ? 43.247 -5.709 -40.909 1.00 82.56 73 GLY A O 1
ATOM 548 N N . VAL A 1 74 ? 43.430 -3.483 -41.199 1.00 87.19 74 VAL A N 1
ATOM 549 C CA . VAL A 1 74 ? 42.018 -3.235 -41.532 1.00 87.19 74 VAL A CA 1
ATOM 550 C C . VAL A 1 74 ? 41.815 -3.322 -43.045 1.00 87.19 74 VAL A C 1
ATOM 552 O O . VAL A 1 74 ? 42.402 -2.557 -43.806 1.00 87.19 74 VAL A O 1
ATOM 555 N N . LEU A 1 75 ? 40.971 -4.253 -43.490 1.00 85.25 75 LEU A N 1
ATOM 556 C CA . LEU A 1 75 ? 40.695 -4.497 -44.910 1.00 85.25 75 LEU A CA 1
ATOM 557 C C . LEU A 1 75 ? 39.522 -3.661 -45.422 1.00 85.25 75 LEU A C 1
ATOM 559 O O . LEU A 1 75 ? 39.548 -3.157 -46.543 1.00 85.25 75 LEU A O 1
ATOM 563 N N . GLN A 1 76 ? 38.485 -3.510 -44.600 1.00 85.88 76 GLN A N 1
ATOM 564 C CA . GLN A 1 76 ? 37.300 -2.732 -44.938 1.00 85.88 76 GLN A CA 1
ATOM 565 C C . GLN A 1 76 ? 36.744 -2.079 -43.676 1.00 85.88 76 GLN A C 1
ATOM 567 O O . GLN A 1 76 ? 36.693 -2.703 -42.622 1.00 85.88 76 GLN A O 1
ATOM 572 N N . ALA A 1 77 ? 36.303 -0.830 -43.791 1.00 88.19 77 ALA A N 1
ATOM 573 C CA . ALA A 1 77 ? 35.556 -0.141 -42.749 1.00 88.19 77 ALA A CA 1
ATOM 574 C C . ALA A 1 77 ? 34.407 0.624 -43.405 1.00 88.19 77 ALA A C 1
ATOM 576 O O . ALA A 1 77 ? 34.630 1.329 -44.391 1.00 88.19 77 ALA A O 1
ATOM 577 N N . GLU A 1 78 ? 33.204 0.466 -42.864 1.00 88.12 78 GLU A N 1
ATOM 578 C CA . GLU A 1 78 ? 31.992 1.166 -43.284 1.00 88.12 78 GLU A CA 1
ATOM 579 C C . GLU A 1 78 ? 31.338 1.799 -42.056 1.00 88.12 78 GLU A C 1
ATOM 581 O O . GLU A 1 78 ? 31.197 1.154 -41.016 1.00 88.12 78 GLU A O 1
ATOM 586 N N . VAL A 1 79 ? 30.956 3.072 -42.157 1.00 88.00 79 VAL A N 1
ATOM 587 C CA . VAL A 1 79 ? 30.426 3.846 -41.030 1.00 88.00 79 VAL A CA 1
ATOM 588 C C . VAL A 1 79 ? 29.104 4.495 -41.414 1.00 88.00 79 VAL A C 1
ATOM 590 O O . VAL A 1 79 ? 29.023 5.263 -42.369 1.00 88.00 79 VAL A O 1
ATOM 593 N N . ASN A 1 80 ? 28.062 4.244 -40.624 1.00 85.94 80 ASN A N 1
ATOM 594 C CA . ASN A 1 80 ? 26.759 4.868 -40.802 1.00 85.94 80 ASN A CA 1
ATOM 595 C C . ASN A 1 80 ? 26.613 6.086 -39.876 1.00 85.94 80 ASN A C 1
ATOM 597 O O . ASN A 1 80 ? 26.429 5.950 -38.665 1.00 85.94 80 ASN A O 1
ATOM 601 N N . GLY A 1 81 ? 26.643 7.284 -40.466 1.00 79.12 81 GLY A N 1
ATOM 602 C CA . GLY A 1 81 ? 26.539 8.558 -39.745 1.00 79.12 81 GLY A CA 1
ATOM 603 C C . GLY A 1 81 ? 25.172 8.870 -39.127 1.00 79.12 81 GLY A C 1
ATOM 604 O O . GLY A 1 81 ? 25.084 9.804 -38.334 1.00 79.12 81 GLY A O 1
ATOM 605 N N . VAL A 1 82 ? 24.120 8.117 -39.471 1.00 78.44 82 VAL A N 1
ATOM 606 C CA . VAL A 1 82 ? 22.772 8.265 -38.889 1.00 78.44 82 VAL A CA 1
ATOM 607 C C . VAL A 1 82 ? 22.627 7.399 -37.643 1.00 78.44 82 VAL A C 1
ATOM 609 O O . VAL A 1 82 ? 22.092 7.851 -36.634 1.00 78.44 82 VAL A O 1
ATOM 612 N N . THR A 1 83 ? 23.103 6.153 -37.697 1.00 80.00 83 THR A N 1
ATOM 613 C CA . THR A 1 83 ? 22.980 5.208 -36.576 1.00 80.00 83 THR A CA 1
ATOM 614 C C . THR A 1 83 ? 24.169 5.246 -35.621 1.00 80.00 83 THR A C 1
ATOM 616 O O . THR A 1 83 ? 24.104 4.621 -34.566 1.00 80.00 83 THR A O 1
ATOM 619 N N . GLY A 1 84 ? 25.267 5.912 -35.997 1.00 85.06 84 GLY A N 1
ATOM 620 C CA . GLY A 1 84 ? 26.513 5.922 -35.227 1.00 85.06 84 GLY A CA 1
ATOM 621 C C . GLY A 1 84 ? 27.138 4.531 -35.098 1.00 85.06 84 GLY A C 1
ATOM 622 O O . GLY A 1 84 ? 27.772 4.237 -34.089 1.00 85.06 84 GLY A O 1
ATOM 623 N N . ARG A 1 85 ? 26.914 3.644 -36.079 1.00 87.44 85 ARG A N 1
ATOM 624 C CA . ARG A 1 85 ? 27.449 2.271 -36.074 1.00 87.44 85 ARG A CA 1
ATOM 625 C C . ARG A 1 85 ? 28.480 2.107 -37.179 1.00 87.44 85 ARG A C 1
ATOM 627 O O . ARG A 1 85 ? 28.276 2.616 -38.280 1.00 87.44 85 ARG A O 1
ATOM 634 N N . ALA A 1 86 ? 29.550 1.380 -36.887 1.00 87.88 86 ALA A N 1
ATOM 635 C CA . ALA A 1 86 ? 30.579 1.024 -37.852 1.00 87.88 86 ALA A CA 1
ATOM 636 C C . ALA A 1 86 ? 30.733 -0.496 -37.953 1.00 87.88 86 ALA A C 1
ATOM 638 O O . ALA A 1 86 ? 30.606 -1.209 -36.958 1.00 87.88 86 ALA A O 1
ATOM 639 N N . ALA A 1 87 ? 30.988 -0.982 -39.161 1.00 88.31 87 ALA A N 1
ATOM 640 C CA . ALA A 1 87 ? 31.349 -2.362 -39.447 1.00 88.31 87 ALA A CA 1
ATOM 641 C C . ALA A 1 87 ? 32.787 -2.388 -39.969 1.00 88.31 87 ALA A C 1
ATOM 643 O O . ALA A 1 87 ? 33.144 -1.599 -40.846 1.00 88.31 87 ALA A O 1
ATOM 644 N N . ILE A 1 88 ? 33.612 -3.269 -39.410 1.00 90.25 88 ILE A N 1
ATOM 645 C CA . ILE A 1 88 ? 35.034 -3.369 -39.733 1.00 90.25 88 ILE A CA 1
ATOM 646 C C . ILE A 1 88 ? 35.419 -4.820 -40.020 1.00 90.25 88 ILE A C 1
ATOM 648 O O . ILE A 1 88 ? 35.113 -5.712 -39.234 1.00 90.25 88 ILE A O 1
ATOM 652 N N . LYS A 1 89 ? 36.131 -5.025 -41.131 1.00 88.75 89 LYS A N 1
ATOM 653 C CA . LYS A 1 89 ? 36.818 -6.270 -41.490 1.00 88.75 89 LYS A CA 1
ATOM 654 C C . LYS A 1 89 ? 38.300 -6.124 -41.229 1.00 88.75 89 LYS A C 1
ATOM 656 O O . LYS A 1 89 ? 38.938 -5.245 -41.812 1.00 88.75 89 LYS A O 1
ATOM 661 N N . TRP A 1 90 ? 38.854 -6.992 -40.399 1.00 88.25 90 TRP A N 1
ATOM 662 C CA . TRP A 1 90 ? 40.258 -6.931 -40.007 1.00 88.25 90 TRP A CA 1
ATOM 663 C C . TRP A 1 90 ? 40.876 -8.321 -39.878 1.00 88.25 90 TRP A C 1
ATOM 665 O O . TRP A 1 90 ? 40.175 -9.326 -39.756 1.00 88.25 90 TRP A O 1
ATOM 675 N N . SER A 1 91 ? 42.207 -8.372 -39.946 1.00 86.12 91 SER A N 1
ATOM 676 C CA . SER A 1 91 ? 42.970 -9.610 -39.796 1.00 86.12 91 SER A CA 1
ATOM 677 C C . SER A 1 91 ? 43.649 -9.689 -38.432 1.00 86.12 91 SER A C 1
ATOM 679 O O . SER A 1 91 ? 44.433 -8.807 -38.071 1.00 86.12 91 SER A O 1
ATOM 681 N N . ALA A 1 92 ? 43.410 -10.784 -37.707 1.00 82.38 92 ALA A N 1
ATOM 682 C CA . ALA A 1 92 ? 43.937 -10.994 -36.355 1.00 82.38 92 ALA A CA 1
ATOM 683 C C . ALA A 1 92 ? 45.467 -11.157 -36.285 1.00 82.38 92 ALA A C 1
ATOM 685 O O . ALA A 1 92 ? 46.054 -11.065 -35.209 1.00 82.38 92 ALA A O 1
ATOM 686 N N . SER A 1 93 ? 46.130 -11.392 -37.422 1.00 78.75 93 SER A N 1
ATOM 687 C CA . SER A 1 93 ? 47.593 -11.478 -37.503 1.00 78.75 93 SER A CA 1
ATOM 688 C C . SER A 1 93 ? 48.281 -10.115 -37.624 1.00 78.75 93 SER A C 1
ATOM 690 O O . SER A 1 93 ? 49.483 -10.027 -37.380 1.00 78.75 93 SER A O 1
ATOM 692 N N . GLN A 1 94 ? 47.545 -9.063 -38.006 1.00 80.12 94 GLN A N 1
ATOM 693 C CA . GLN A 1 94 ? 48.111 -7.755 -38.358 1.00 80.12 94 GLN A CA 1
ATOM 694 C C . GLN A 1 94 ? 47.633 -6.607 -37.467 1.00 80.12 94 GLN A C 1
ATOM 696 O O . GLN A 1 94 ? 48.337 -5.607 -37.360 1.00 80.12 94 GLN A O 1
ATOM 701 N N . THR A 1 95 ? 46.468 -6.727 -36.828 1.00 82.38 95 THR A N 1
ATOM 702 C CA . THR A 1 95 ? 45.913 -5.673 -35.970 1.00 82.38 95 THR A CA 1
ATOM 703 C C . THR A 1 95 ? 45.178 -6.256 -34.779 1.00 82.38 95 THR A C 1
ATOM 705 O O . THR A 1 95 ? 44.722 -7.399 -34.836 1.00 82.38 95 THR A O 1
ATOM 708 N N . ARG A 1 96 ? 45.069 -5.477 -33.703 1.00 83.94 96 ARG A N 1
ATOM 709 C CA . ARG A 1 96 ? 44.304 -5.842 -32.512 1.00 83.94 96 ARG A CA 1
ATOM 710 C C . ARG A 1 96 ? 43.099 -4.916 -32.315 1.00 83.94 96 ARG A C 1
ATOM 712 O O . ARG A 1 96 ? 43.139 -3.768 -32.762 1.00 83.94 96 ARG A O 1
ATOM 719 N N . PRO A 1 97 ? 42.035 -5.375 -31.630 1.00 82.75 97 PRO A N 1
ATOM 720 C CA . PRO A 1 97 ? 40.879 -4.547 -31.303 1.00 82.75 97 PRO A CA 1
ATOM 721 C C . PRO A 1 97 ? 41.190 -3.195 -30.656 1.00 82.75 97 PRO A C 1
ATOM 723 O O . PRO A 1 97 ? 40.597 -2.179 -31.024 1.00 82.75 97 PRO A O 1
ATOM 726 N N . SER A 1 98 ? 42.167 -3.145 -29.754 1.00 82.19 98 SER A N 1
ATOM 727 C CA . SER A 1 98 ? 42.606 -1.904 -29.115 1.00 82.19 98 SER A CA 1
ATOM 728 C C . SER A 1 98 ? 43.166 -0.871 -30.100 1.00 82.19 98 SER A C 1
ATOM 730 O O . SER A 1 98 ? 42.979 0.332 -29.888 1.00 82.19 98 SER A O 1
ATOM 732 N N . ASP A 1 99 ? 43.790 -1.302 -31.200 1.00 83.38 99 ASP A N 1
ATOM 733 C CA . ASP A 1 99 ? 44.449 -0.418 -32.166 1.00 83.38 99 ASP A CA 1
ATOM 734 C C . ASP A 1 99 ? 43.433 0.428 -32.933 1.00 83.38 99 ASP A C 1
ATOM 736 O O . ASP A 1 99 ? 43.586 1.650 -33.053 1.00 83.38 99 ASP A O 1
ATOM 740 N N . TRP A 1 100 ? 42.356 -0.196 -33.418 1.00 86.19 100 TRP A N 1
ATOM 741 C CA . TRP A 1 100 ? 41.313 0.532 -34.134 1.00 86.19 100 TRP A CA 1
ATOM 742 C C . TRP A 1 100 ? 40.394 1.324 -33.201 1.00 86.19 100 TRP A C 1
ATOM 744 O O . TRP A 1 100 ? 39.986 2.421 -33.583 1.00 86.19 100 TRP A O 1
ATOM 754 N N . VAL A 1 101 ? 40.155 0.892 -31.954 1.00 85.94 101 VAL A N 1
ATOM 755 C CA . VAL A 1 101 ? 39.481 1.751 -30.957 1.00 85.94 101 VAL A CA 1
ATOM 756 C C . VAL A 1 101 ? 40.319 2.996 -30.662 1.00 85.94 101 VAL A C 1
ATOM 758 O O . VAL A 1 101 ? 39.813 4.120 -30.687 1.00 85.94 101 VAL A O 1
ATOM 761 N N . THR A 1 102 ? 41.626 2.821 -30.465 1.00 83.81 102 THR A N 1
ATOM 762 C CA . THR A 1 102 ? 42.558 3.926 -30.209 1.00 83.81 102 THR A CA 1
ATOM 763 C C . THR A 1 102 ? 42.627 4.893 -31.391 1.00 83.81 102 THR A C 1
ATOM 765 O O . THR A 1 102 ? 42.704 6.107 -31.190 1.00 83.81 102 THR A O 1
ATOM 768 N N . ALA A 1 103 ? 42.565 4.394 -32.627 1.00 86.31 103 ALA A N 1
ATOM 769 C CA . ALA A 1 103 ? 42.531 5.232 -33.823 1.00 86.31 103 ALA A CA 1
ATOM 770 C C . ALA A 1 103 ? 41.277 6.120 -33.884 1.00 86.31 103 ALA A C 1
ATOM 772 O O . ALA A 1 103 ? 41.381 7.307 -34.203 1.00 86.31 103 ALA A O 1
ATOM 773 N N . VAL A 1 104 ? 40.107 5.584 -33.519 1.00 86.81 104 VAL A N 1
ATOM 774 C CA . VAL A 1 104 ? 38.859 6.363 -33.456 1.00 86.81 104 VAL A CA 1
ATOM 775 C C . VAL A 1 104 ? 38.897 7.384 -32.313 1.00 86.81 104 VAL A C 1
ATOM 777 O O . VAL A 1 104 ? 38.560 8.551 -32.530 1.00 86.81 104 VAL A O 1
ATOM 780 N N . ASN A 1 105 ? 39.438 7.004 -31.152 1.00 85.12 105 ASN A N 1
ATOM 781 C CA . ASN A 1 105 ? 39.648 7.919 -30.026 1.00 85.12 105 ASN A CA 1
ATOM 782 C C . ASN A 1 105 ? 40.583 9.083 -30.397 1.00 85.12 105 ASN A C 1
ATOM 784 O O . ASN A 1 105 ? 40.307 10.235 -30.061 1.00 85.12 105 ASN A O 1
ATOM 788 N N . ARG A 1 106 ? 41.656 8.824 -31.159 1.00 82.69 106 ARG A N 1
ATOM 789 C CA . ARG A 1 106 ? 42.552 9.875 -31.685 1.00 82.69 106 ARG A CA 1
ATOM 790 C C . ARG A 1 106 ? 41.863 10.806 -32.682 1.00 82.69 106 ARG A C 1
ATOM 792 O O . ARG A 1 106 ? 42.236 11.972 -32.768 1.00 82.69 106 ARG A O 1
ATOM 799 N N . ALA A 1 107 ? 40.858 10.316 -33.405 1.00 84.50 107 ALA A N 1
ATOM 800 C CA . ALA A 1 107 ? 40.003 11.137 -34.259 1.00 84.50 107 ALA A CA 1
ATOM 801 C C . ALA A 1 107 ? 38.960 11.956 -33.467 1.00 84.50 107 ALA A C 1
ATOM 803 O O . ALA A 1 107 ? 38.230 12.745 -34.068 1.00 84.50 107 ALA A O 1
ATOM 804 N N . GLY A 1 108 ? 38.907 11.799 -32.138 1.00 82.75 108 GLY A N 1
ATOM 805 C CA . GLY A 1 108 ? 38.057 12.571 -31.230 1.00 82.75 108 GLY A CA 1
ATOM 806 C C . GLY A 1 108 ? 36.693 11.947 -30.936 1.00 82.75 108 GLY A C 1
ATOM 807 O O . GLY A 1 108 ? 35.832 12.637 -30.395 1.00 82.75 108 GLY A O 1
ATOM 808 N N . TYR A 1 109 ? 36.485 10.673 -31.280 1.00 85.06 109 TYR A N 1
ATOM 809 C CA . TYR A 1 109 ? 35.225 9.963 -31.050 1.00 85.06 109 TYR A CA 1
ATOM 810 C C . TYR A 1 109 ? 35.447 8.757 -30.141 1.00 85.06 109 TYR A C 1
ATOM 812 O O . TYR A 1 109 ? 36.436 8.055 -30.303 1.00 85.06 109 TYR A O 1
ATOM 820 N N . GLY A 1 110 ? 34.522 8.488 -29.220 1.00 83.44 110 GLY A N 1
ATOM 821 C CA . GLY A 1 110 ? 34.565 7.262 -28.421 1.00 83.44 110 GLY A CA 1
ATOM 822 C C . GLY A 1 110 ? 34.095 6.070 -29.250 1.00 83.44 110 GLY A C 1
ATOM 823 O O . GLY A 1 110 ? 33.052 6.165 -29.894 1.00 83.44 110 GLY A O 1
ATOM 824 N N . ALA A 1 111 ? 34.824 4.955 -29.243 1.00 83.31 111 ALA A N 1
ATOM 825 C CA . ALA A 1 111 ? 34.390 3.712 -29.884 1.00 83.31 111 ALA A CA 1
ATOM 826 C C . ALA A 1 111 ? 34.265 2.578 -28.862 1.00 83.31 111 ALA A C 1
ATOM 828 O O . ALA A 1 111 ? 35.185 2.326 -28.087 1.00 83.31 111 ALA A O 1
ATOM 829 N N . MET A 1 112 ? 33.131 1.877 -28.895 1.00 81.00 112 MET A N 1
ATOM 830 C CA . MET A 1 112 ? 32.882 0.690 -28.076 1.00 81.00 112 MET A CA 1
ATOM 831 C C . MET A 1 112 ? 32.323 -0.456 -28.927 1.00 81.00 112 MET A C 1
ATOM 833 O O . MET A 1 112 ? 31.547 -0.197 -29.857 1.00 81.00 112 MET A O 1
ATOM 837 N N . PRO A 1 113 ? 32.671 -1.719 -28.628 1.00 80.19 113 PRO A N 1
ATOM 838 C CA . PRO A 1 113 ? 32.076 -2.867 -29.298 1.00 80.19 113 PRO A CA 1
ATOM 839 C C . PRO A 1 113 ? 30.547 -2.872 -29.170 1.00 80.19 113 PRO A C 1
ATOM 841 O O . PRO A 1 113 ? 29.975 -2.512 -28.138 1.00 80.19 113 PRO A O 1
ATOM 844 N N . ALA A 1 114 ? 29.860 -3.282 -30.235 1.00 73.12 114 ALA A N 1
ATOM 845 C CA . ALA A 1 114 ? 28.400 -3.270 -30.295 1.00 73.12 114 ALA A CA 1
ATOM 846 C C . ALA A 1 114 ? 27.732 -4.132 -29.207 1.00 73.12 114 ALA A C 1
ATOM 848 O O . ALA A 1 114 ? 26.688 -3.742 -28.683 1.00 73.12 114 ALA A O 1
ATOM 849 N N . SER A 1 115 ? 28.349 -5.256 -28.830 1.00 66.88 115 SER A N 1
ATOM 850 C CA . SER A 1 115 ? 27.887 -6.131 -27.743 1.00 66.88 115 SER A CA 1
ATOM 851 C C . SER A 1 115 ? 27.737 -5.384 -26.417 1.00 66.88 115 SER A C 1
ATOM 853 O O . SER A 1 115 ? 26.749 -5.563 -25.699 1.00 66.88 115 SER A O 1
ATOM 855 N N . ASP A 1 116 ? 28.680 -4.493 -26.122 1.00 61.19 116 ASP A N 1
ATOM 856 C CA . ASP A 1 116 ? 28.758 -3.780 -24.850 1.00 61.19 116 ASP A CA 1
ATOM 857 C C . ASP A 1 116 ? 27.768 -2.615 -24.832 1.00 61.19 116 ASP A C 1
ATOM 859 O O . ASP A 1 116 ? 27.072 -2.382 -23.837 1.00 61.19 116 ASP A O 1
ATOM 863 N N . ALA A 1 117 ? 27.606 -1.944 -25.975 1.00 61.31 117 ALA A N 1
ATOM 864 C CA . ALA A 1 117 ? 26.594 -0.913 -26.171 1.00 61.31 117 ALA A CA 1
ATOM 865 C C . ALA A 1 117 ? 25.164 -1.466 -26.007 1.00 61.31 117 ALA A C 1
ATOM 867 O O . ALA A 1 117 ? 24.331 -0.877 -25.305 1.00 61.31 117 ALA A O 1
ATOM 868 N N . ASP A 1 118 ? 24.883 -2.626 -26.606 1.00 61.62 118 ASP A N 1
ATOM 869 C CA . ASP A 1 118 ? 23.566 -3.263 -26.565 1.00 61.62 118 ASP A CA 1
ATOM 870 C C . ASP A 1 118 ? 23.266 -3.839 -25.152 1.00 61.62 118 ASP A C 1
ATOM 872 O O . ASP A 1 118 ? 22.131 -3.749 -24.649 1.00 61.62 118 ASP A O 1
ATOM 876 N N . ALA A 1 119 ? 24.295 -4.311 -24.430 1.00 60.78 119 ALA A N 1
ATOM 877 C CA . ALA A 1 119 ? 24.203 -4.708 -23.021 1.00 60.78 119 ALA A CA 1
ATOM 878 C C . A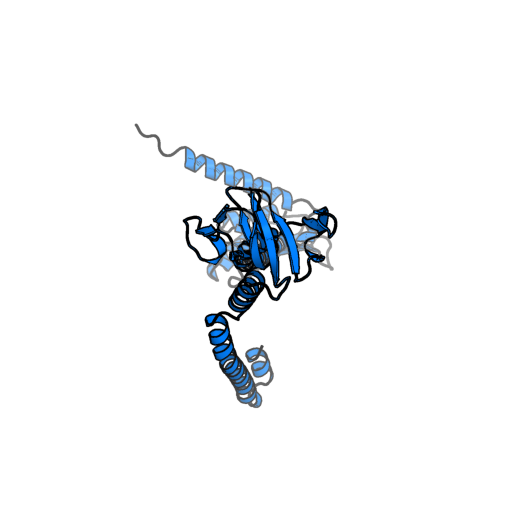LA A 1 119 ? 23.898 -3.521 -22.082 1.00 60.78 119 ALA A C 1
ATOM 880 O O . ALA A 1 119 ? 23.050 -3.629 -21.185 1.00 60.78 119 ALA A O 1
ATOM 881 N N . LEU A 1 120 ? 24.526 -2.359 -22.298 1.00 59.09 120 LEU A N 1
ATOM 882 C CA . LEU A 1 120 ? 24.266 -1.136 -21.528 1.00 59.09 120 LEU A CA 1
ATOM 883 C C . LEU A 1 120 ? 22.860 -0.569 -21.789 1.00 59.09 120 LEU A C 1
ATOM 885 O O . LEU A 1 120 ? 22.180 -0.127 -20.853 1.00 59.09 120 LEU A O 1
ATOM 889 N N . ALA A 1 121 ? 22.383 -0.615 -23.036 1.00 59.97 121 ALA A N 1
ATOM 890 C CA . ALA A 1 121 ? 21.041 -0.159 -23.402 1.00 59.97 121 ALA A CA 1
ATOM 891 C C . ALA A 1 121 ? 19.932 -0.999 -22.738 1.00 59.97 121 ALA A C 1
ATOM 893 O O . ALA A 1 121 ? 18.914 -0.461 -22.281 1.00 59.97 121 ALA A O 1
ATOM 894 N N . SER A 1 122 ? 20.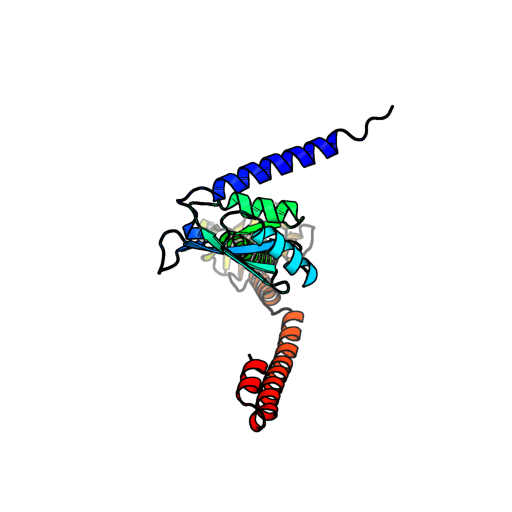144 -2.311 -22.622 1.00 56.03 122 SER A N 1
ATOM 895 C CA . SER A 1 122 ? 19.189 -3.247 -22.015 1.00 56.03 122 SER A CA 1
ATOM 896 C C . SER A 1 122 ? 19.024 -3.022 -20.504 1.00 56.03 122 SER A C 1
ATOM 898 O O . SER A 1 122 ? 17.899 -3.006 -19.996 1.00 56.03 122 SER A O 1
ATOM 900 N N . ARG A 1 123 ? 20.116 -2.714 -19.785 1.00 58.44 123 ARG A N 1
ATOM 901 C CA . ARG A 1 123 ? 20.096 -2.414 -18.336 1.00 58.44 123 ARG A CA 1
ATOM 902 C C . ARG A 1 123 ? 19.245 -1.180 -17.998 1.00 58.44 123 ARG A C 1
ATOM 904 O O . ARG A 1 123 ? 18.472 -1.204 -17.037 1.00 58.44 123 ARG A O 1
ATOM 911 N N . LYS A 1 124 ? 19.302 -0.128 -18.827 1.00 58.03 124 LYS A N 1
ATOM 912 C CA . LYS A 1 124 ? 18.522 1.114 -18.635 1.00 58.03 124 LYS A CA 1
ATOM 913 C C . LYS A 1 124 ? 17.008 0.913 -18.804 1.00 58.03 124 LYS A C 1
ATOM 915 O O . LYS A 1 124 ? 16.216 1.585 -18.140 1.00 58.03 124 LYS A O 1
ATOM 920 N N . LYS A 1 125 ? 16.567 -0.005 -19.677 1.00 59.72 125 LYS A N 1
ATOM 921 C CA . LYS A 1 125 ? 15.133 -0.327 -19.841 1.00 59.72 125 LYS A CA 1
ATOM 922 C C . LYS A 1 125 ? 14.579 -1.042 -18.608 1.00 59.72 125 LYS A C 1
ATOM 924 O O . LYS A 1 125 ? 13.533 -0.640 -18.101 1.00 59.72 125 LYS A O 1
ATOM 929 N N . VAL A 1 126 ? 15.312 -2.028 -18.091 1.00 63.38 126 VAL A N 1
ATOM 930 C CA . VAL A 1 126 ? 14.906 -2.805 -16.909 1.00 63.38 126 VAL A CA 1
ATOM 931 C C . VAL A 1 126 ? 14.865 -1.931 -15.652 1.00 63.38 126 VAL A C 1
ATOM 933 O O . VAL A 1 126 ? 13.895 -2.002 -14.899 1.00 63.38 126 VAL A O 1
ATOM 936 N N . GLN A 1 127 ? 15.837 -1.029 -15.462 1.00 67.38 127 GLN A N 1
ATOM 937 C CA . GLN A 1 127 ? 15.839 -0.090 -14.330 1.00 67.38 127 GLN A CA 1
ATOM 938 C C . GLN A 1 127 ? 14.624 0.846 -14.315 1.00 67.38 127 GLN A C 1
ATOM 940 O O . GLN A 1 127 ? 14.034 1.056 -13.258 1.00 67.38 127 GLN A O 1
ATOM 945 N N . ARG A 1 128 ? 14.209 1.382 -15.470 1.00 71.94 128 ARG A N 1
ATOM 946 C CA . ARG A 1 128 ? 13.020 2.251 -15.545 1.00 71.94 128 ARG A CA 1
ATOM 947 C C . ARG A 1 128 ? 11.734 1.490 -15.239 1.00 71.94 128 ARG A C 1
ATOM 949 O O . ARG A 1 128 ? 10.874 2.020 -14.542 1.00 71.94 128 ARG A O 1
ATOM 956 N N . LEU A 1 129 ? 11.622 0.246 -15.708 1.00 75.56 129 LEU A N 1
ATOM 957 C CA . LEU A 1 129 ? 10.459 -0.594 -15.418 1.00 75.56 129 LEU A CA 1
ATOM 958 C C . LEU A 1 129 ? 10.386 -0.967 -13.930 1.00 75.56 129 LEU A C 1
ATOM 960 O O . LEU A 1 129 ? 9.308 -0.939 -13.338 1.00 75.56 129 LEU A O 1
ATOM 964 N N . ALA A 1 130 ? 11.531 -1.285 -13.321 1.00 76.50 130 ALA A N 1
ATOM 965 C CA . ALA A 1 130 ? 11.624 -1.585 -11.896 1.00 76.50 130 ALA A CA 1
ATOM 966 C C . ALA A 1 130 ? 11.290 -0.356 -11.038 1.00 76.50 130 ALA A C 1
ATOM 968 O O . ALA A 1 130 ? 10.515 -0.464 -10.089 1.00 76.50 130 ALA A O 1
ATOM 969 N N . LEU A 1 131 ? 11.805 0.820 -11.413 1.00 82.81 131 LEU A N 1
ATOM 970 C CA . LEU A 1 131 ? 11.494 2.083 -10.745 1.00 82.81 131 LEU A CA 1
ATOM 971 C C . LEU A 1 131 ? 10.000 2.415 -10.837 1.00 82.81 131 LEU A C 1
ATOM 973 O O . LEU A 1 131 ? 9.398 2.776 -9.829 1.00 82.81 131 LEU A O 1
ATOM 977 N N . TRP A 1 132 ? 9.393 2.248 -12.017 1.00 83.44 132 TRP A N 1
ATOM 978 C CA . TRP A 1 132 ? 7.957 2.450 -12.219 1.00 83.44 132 TRP A CA 1
ATOM 979 C C . TRP A 1 132 ? 7.114 1.515 -11.341 1.00 83.44 132 TRP A C 1
ATOM 981 O O . TRP A 1 132 ? 6.253 1.987 -10.601 1.00 83.44 132 TRP A O 1
ATOM 991 N N . ARG A 1 133 ? 7.410 0.206 -11.342 1.00 77.19 133 ARG A N 1
ATOM 992 C CA . ARG A 1 133 ? 6.710 -0.778 -10.494 1.00 77.19 133 ARG A CA 1
ATOM 993 C C . ARG A 1 133 ? 6.858 -0.476 -9.005 1.00 77.19 133 ARG A C 1
ATOM 995 O O . ARG A 1 133 ? 5.901 -0.621 -8.242 1.00 77.19 133 ARG A O 1
ATOM 1002 N N . TRP A 1 134 ? 8.045 -0.043 -8.586 1.00 82.94 134 TRP A N 1
ATOM 1003 C CA . TRP A 1 134 ? 8.287 0.356 -7.204 1.00 82.94 134 TRP A CA 1
ATOM 1004 C C . TRP A 1 134 ? 7.456 1.585 -6.823 1.00 82.94 134 TRP A C 1
ATOM 1006 O O . TRP A 1 134 ? 6.818 1.587 -5.770 1.00 82.94 134 TRP A O 1
ATOM 1016 N N . LEU A 1 135 ? 7.400 2.598 -7.695 1.00 78.25 135 LEU A N 1
ATOM 1017 C CA . LEU A 1 135 ? 6.610 3.809 -7.473 1.00 78.25 135 LEU A CA 1
ATOM 1018 C C . LEU A 1 135 ? 5.109 3.494 -7.377 1.00 78.25 135 LEU A C 1
ATOM 1020 O O . LEU A 1 135 ? 4.443 3.961 -6.456 1.00 78.25 135 LEU A O 1
ATOM 1024 N N . GLU A 1 136 ? 4.599 2.658 -8.285 1.00 79.25 136 GLU A N 1
ATOM 1025 C CA . GLU A 1 136 ? 3.201 2.216 -8.305 1.00 79.25 136 GLU A CA 1
ATOM 1026 C C . GLU A 1 136 ? 2.822 1.478 -7.012 1.00 79.25 136 GLU A C 1
ATOM 1028 O O . GLU A 1 136 ? 1.809 1.788 -6.380 1.00 79.25 136 GLU A O 1
ATOM 1033 N N . THR A 1 137 ? 3.678 0.559 -6.560 1.00 68.94 137 THR A N 1
ATOM 1034 C CA . THR A 1 137 ? 3.470 -0.188 -5.309 1.00 68.94 137 THR A CA 1
ATOM 1035 C C . THR A 1 137 ? 3.489 0.746 -4.096 1.00 68.94 137 THR A C 1
ATOM 1037 O O . THR A 1 137 ? 2.649 0.644 -3.201 1.00 68.94 137 THR A O 1
ATOM 1040 N N . ARG A 1 138 ? 4.411 1.716 -4.072 1.00 71.75 138 ARG A N 1
ATOM 1041 C CA . ARG A 1 138 ? 4.530 2.676 -2.967 1.00 71.75 138 ARG A CA 1
ATOM 1042 C C . ARG A 1 138 ? 3.329 3.622 -2.883 1.00 71.75 138 ARG A C 1
ATOM 1044 O O . ARG A 1 138 ? 2.942 4.010 -1.783 1.00 71.75 138 ARG A O 1
ATOM 1051 N N . LEU A 1 139 ? 2.748 3.987 -4.027 1.00 63.59 139 LEU A N 1
ATOM 1052 C CA . LEU A 1 139 ? 1.549 4.825 -4.109 1.00 63.59 139 LEU A CA 1
ATOM 1053 C C . LEU A 1 139 ? 0.291 4.068 -3.664 1.00 63.59 139 LEU A C 1
ATOM 1055 O O . LEU A 1 139 ? -0.540 4.654 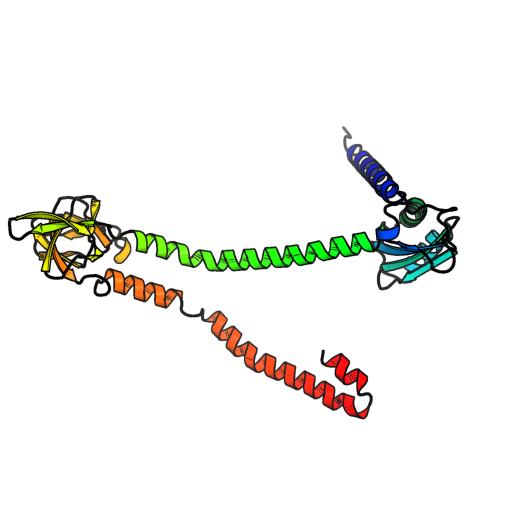-2.978 1.00 63.59 139 LEU A O 1
ATOM 1059 N N . ARG A 1 140 ? 0.182 2.769 -3.973 1.00 64.44 140 ARG A N 1
ATOM 1060 C CA . ARG A 1 140 ? -0.929 1.916 -3.509 1.00 64.44 140 ARG A CA 1
ATOM 1061 C C . ARG A 1 140 ? -0.891 1.643 -2.003 1.00 64.44 140 ARG A C 1
ATOM 1063 O O . ARG A 1 140 ? -1.932 1.654 -1.360 1.00 64.44 140 ARG A O 1
ATOM 1070 N N . ASN A 1 141 ? 0.290 1.438 -1.419 1.00 55.56 141 ASN A N 1
ATOM 1071 C CA . ASN A 1 141 ? 0.393 1.010 -0.016 1.00 55.56 141 ASN A CA 1
ATOM 1072 C C . ASN A 1 141 ? 0.204 2.137 1.012 1.00 55.56 141 ASN A C 1
ATOM 1074 O O . ASN A 1 141 ? -0.072 1.854 2.176 1.00 55.56 141 ASN A O 1
ATOM 1078 N N . LYS A 1 142 ? 0.318 3.414 0.619 1.00 56.88 142 LYS A N 1
ATOM 1079 C CA . LYS A 1 142 ? 0.151 4.542 1.553 1.00 56.88 142 LYS A CA 1
ATOM 1080 C C . LYS A 1 142 ? -1.276 4.707 2.094 1.00 56.88 142 LYS A C 1
ATOM 1082 O O . LYS A 1 142 ? -1.433 5.377 3.107 1.00 56.88 142 LYS A O 1
ATOM 1087 N N . THR A 1 143 ? -2.292 4.111 1.468 1.00 53.09 143 THR A N 1
ATOM 1088 C CA . THR A 1 143 ? -3.697 4.240 1.895 1.00 53.09 143 THR A CA 1
ATOM 1089 C C . THR A 1 143 ? -4.215 3.055 2.715 1.00 53.09 143 THR A C 1
ATOM 1091 O O . THR A 1 143 ? -5.244 3.194 3.365 1.00 53.09 143 THR A O 1
ATOM 1094 N N . ALA A 1 144 ? -3.512 1.917 2.742 1.00 55.44 144 ALA A N 1
ATOM 1095 C CA . ALA A 1 144 ? -3.988 0.705 3.421 1.00 55.44 144 ALA A CA 1
ATOM 1096 C C . ALA A 1 144 ? -3.553 0.593 4.898 1.00 55.44 144 ALA A C 1
ATOM 1098 O O . ALA A 1 144 ? -4.246 -0.028 5.697 1.00 55.44 144 ALA A O 1
ATOM 1099 N N . GLY A 1 145 ? -2.423 1.204 5.282 1.00 50.75 145 GLY A N 1
ATOM 1100 C CA . GLY A 1 145 ? -1.827 1.010 6.614 1.00 50.75 145 GLY A CA 1
ATOM 1101 C C . GLY A 1 145 ? -2.614 1.619 7.781 1.00 50.75 145 GLY A C 1
ATOM 1102 O O . GLY A 1 145 ? -2.604 1.065 8.872 1.00 50.75 145 GLY A O 1
ATOM 1103 N N . ALA A 1 146 ? -3.343 2.716 7.556 1.00 56.19 146 ALA A N 1
ATOM 1104 C CA . ALA A 1 146 ? -4.116 3.377 8.614 1.00 56.19 146 ALA A CA 1
ATOM 1105 C C . ALA A 1 146 ? -5.367 2.583 9.040 1.00 56.19 146 ALA A C 1
ATOM 1107 O O . ALA A 1 146 ? -5.867 2.770 10.146 1.00 56.19 14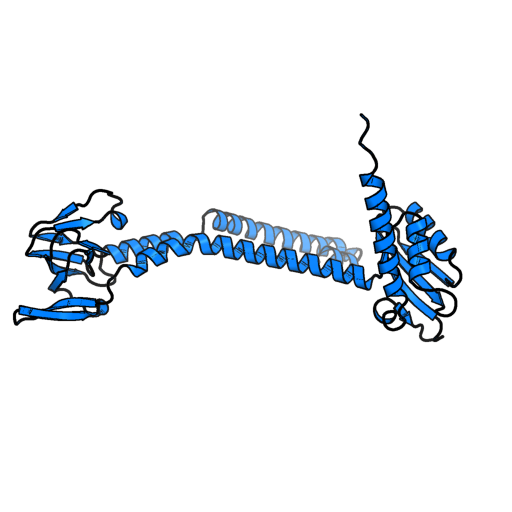6 ALA A O 1
ATOM 1108 N N . LEU A 1 147 ? -5.868 1.696 8.174 1.00 53.72 147 LEU A N 1
ATOM 1109 C CA . LEU A 1 147 ? -7.021 0.847 8.473 1.00 53.72 147 LEU A CA 1
ATOM 1110 C C . LEU A 1 147 ? -6.615 -0.363 9.334 1.00 53.72 147 LEU A C 1
ATOM 1112 O O . LEU A 1 147 ? -7.356 -0.744 10.235 1.00 53.72 147 LEU A O 1
ATOM 1116 N N . ASP A 1 148 ? -5.415 -0.920 9.123 1.00 56.69 148 ASP A N 1
ATOM 1117 C CA . ASP A 1 148 ? -4.914 -2.080 9.884 1.00 56.69 148 ASP A CA 1
ATOM 1118 C C . ASP A 1 148 ? -4.704 -1.756 11.378 1.00 56.69 148 ASP A C 1
ATOM 1120 O O . ASP A 1 148 ? -5.038 -2.565 12.244 1.00 56.69 148 ASP A O 1
ATOM 1124 N N . ASP A 1 149 ? -4.262 -0.533 11.694 1.00 59.53 149 ASP A N 1
ATOM 1125 C CA . ASP A 1 149 ? -4.116 -0.038 13.076 1.00 59.53 149 ASP A CA 1
ATOM 1126 C C . ASP A 1 149 ? -5.459 0.158 13.805 1.00 59.53 149 ASP A C 1
ATOM 1128 O O . ASP A 1 149 ? -5.510 0.158 15.040 1.00 59.53 149 ASP A O 1
ATOM 1132 N N . LEU A 1 150 ? -6.565 0.309 13.067 1.00 56.84 150 LEU A N 1
ATOM 1133 C CA . LEU A 1 150 ? -7.908 0.279 13.646 1.00 56.84 150 LEU A CA 1
ATOM 1134 C C . LEU A 1 150 ? -8.328 -1.167 13.930 1.00 56.84 150 LEU A C 1
ATOM 1136 O O . LEU A 1 150 ? -8.793 -1.448 15.035 1.00 56.84 150 LEU A O 1
ATOM 1140 N N . MET A 1 151 ? -8.109 -2.086 12.982 1.00 54.19 151 MET A N 1
ATOM 1141 C CA . MET A 1 151 ? -8.569 -3.480 13.070 1.00 54.19 151 MET A CA 1
ATOM 1142 C C . MET A 1 151 ? -7.905 -4.296 14.194 1.00 54.19 151 MET A C 1
ATOM 1144 O O . MET A 1 151 ? -8.487 -5.272 14.664 1.00 54.19 151 MET A O 1
ATOM 1148 N N . ARG A 1 152 ? -6.718 -3.899 14.674 1.00 57.97 152 ARG A N 1
ATOM 1149 C CA . ARG A 1 152 ? -5.975 -4.593 15.750 1.00 57.97 152 ARG A CA 1
ATOM 1150 C C . ARG A 1 152 ? -6.405 -4.239 17.184 1.00 57.97 152 ARG A C 1
ATOM 1152 O O . ARG A 1 152 ? -5.743 -4.659 18.128 1.00 57.97 152 ARG A O 1
ATOM 1159 N N . ARG A 1 153 ? -7.478 -3.462 17.379 1.00 63.56 153 ARG A N 1
ATOM 1160 C CA . ARG A 1 153 ? -7.856 -2.913 18.703 1.00 63.56 153 ARG A CA 1
ATOM 1161 C C . ARG A 1 153 ? -8.852 -3.737 19.509 1.00 63.56 153 ARG A C 1
ATOM 1163 O O . ARG A 1 153 ? -9.001 -3.491 20.703 1.00 63.56 153 ARG A O 1
ATOM 1170 N N . LEU A 1 154 ? -9.545 -4.691 18.892 1.00 69.81 154 LEU A N 1
ATOM 1171 C CA . LEU A 1 154 ? -10.485 -5.537 19.625 1.00 69.81 154 LEU A CA 1
ATOM 1172 C C . LEU A 1 154 ? -9.708 -6.583 20.440 1.00 69.81 154 LEU A C 1
ATOM 1174 O O . LEU A 1 154 ? -8.881 -7.296 19.868 1.00 69.81 154 LEU A O 1
ATOM 1178 N N . PRO A 1 155 ? -9.953 -6.700 21.757 1.00 74.62 155 PRO A N 1
ATOM 1179 C CA . PRO A 1 155 ? -9.220 -7.640 22.592 1.00 74.62 155 PRO A CA 1
ATOM 1180 C C . PRO A 1 155 ? -9.513 -9.078 22.149 1.00 74.62 155 PRO A C 1
ATOM 1182 O O . PRO A 1 155 ? -10.646 -9.427 21.806 1.00 74.62 155 PRO A O 1
ATOM 1185 N N . GLU A 1 156 ? -8.501 -9.948 22.172 1.00 80.94 156 GLU A N 1
ATOM 1186 C CA . GLU A 1 156 ? -8.684 -11.359 21.800 1.00 80.94 156 GLU A CA 1
ATOM 1187 C C . GLU A 1 156 ? -9.585 -12.111 22.794 1.00 80.94 156 GLU A C 1
ATOM 1189 O O . GLU A 1 156 ? -10.275 -13.067 22.419 1.00 80.94 156 GLU A O 1
ATOM 1194 N N . SER A 1 157 ? -9.616 -11.661 24.054 1.00 86.88 157 SER A N 1
ATOM 1195 C CA . SER A 1 157 ? -10.412 -12.250 25.131 1.00 86.88 157 SER A CA 1
ATOM 1196 C C . SER A 1 157 ? -10.887 -11.220 26.160 1.00 86.88 157 SER A C 1
ATOM 1198 O O . SER A 1 157 ? -10.219 -10.210 26.369 1.00 86.88 157 SER A O 1
ATOM 1200 N N . VAL A 1 158 ? -12.013 -11.505 26.818 1.00 90.50 158 VAL A N 1
ATOM 1201 C CA . VAL A 1 158 ? -12.661 -10.681 27.854 1.00 90.50 158 VAL A CA 1
ATOM 1202 C C . VAL A 1 158 ? -13.223 -11.566 28.971 1.00 90.50 158 VAL A C 1
ATOM 1204 O O . VAL A 1 158 ? -13.521 -12.739 28.741 1.00 90.50 158 VAL A O 1
ATOM 1207 N N . GLU A 1 159 ? -13.372 -11.022 30.177 1.00 93.62 159 GLU A N 1
ATOM 1208 C CA . GLU A 1 159 ? -14.041 -11.695 31.294 1.00 93.62 159 GLU A CA 1
ATOM 1209 C C . GLU A 1 159 ? -15.564 -11.558 31.183 1.00 93.62 159 GLU A C 1
ATOM 1211 O O . GLU A 1 159 ? -16.104 -10.454 31.230 1.00 93.62 159 GLU A O 1
ATOM 1216 N N . ARG A 1 160 ? -16.271 -12.683 31.057 1.00 95.19 160 ARG A N 1
ATOM 1217 C CA . ARG A 1 160 ? -17.734 -12.754 31.120 1.00 95.19 160 ARG A CA 1
ATOM 1218 C C . ARG A 1 160 ? -18.168 -13.218 32.504 1.00 95.19 160 ARG A C 1
ATOM 1220 O O . ARG A 1 160 ? -17.658 -14.217 33.003 1.00 95.19 160 ARG A O 1
ATOM 1227 N N . GLN A 1 161 ? -19.146 -12.534 33.083 1.00 94.44 161 GLN A N 1
ATOM 1228 C CA . GLN A 1 161 ? -19.805 -12.959 34.309 1.00 94.44 161 GLN A CA 1
ATOM 1229 C C . GLN A 1 161 ? -20.749 -14.134 34.024 1.00 94.44 161 GLN A C 1
ATOM 1231 O O . GLN A 1 161 ? -21.630 -14.060 33.165 1.00 94.44 161 GLN A O 1
ATOM 1236 N N . MET A 1 162 ? -20.547 -15.227 34.746 1.00 92.25 162 MET A N 1
ATOM 1237 C CA . MET A 1 162 ? -21.376 -16.424 34.717 1.00 92.25 162 MET A CA 1
ATOM 1238 C C . MET A 1 162 ? -22.590 -16.257 35.641 1.00 92.25 162 MET A C 1
ATOM 1240 O O . MET A 1 162 ? -22.648 -15.355 36.476 1.00 92.25 162 MET A O 1
ATOM 1244 N N . SER A 1 163 ? -23.584 -17.137 35.508 1.00 86.94 163 SER A N 1
ATOM 1245 C CA . SER A 1 163 ? -24.814 -17.093 36.318 1.00 86.94 163 SER A CA 1
ATOM 1246 C C . SER A 1 163 ? -24.581 -17.276 37.823 1.00 86.94 163 SER A C 1
ATOM 1248 O O . SER A 1 163 ? -25.442 -16.919 38.619 1.00 86.94 163 SER A O 1
ATOM 1250 N N . ASP A 1 164 ? -23.437 -17.839 38.210 1.00 87.19 164 ASP A N 1
ATOM 1251 C CA . ASP A 1 164 ? -22.992 -18.017 39.596 1.00 87.19 164 ASP A CA 1
ATOM 1252 C C . ASP A 1 164 ? -22.230 -16.796 40.153 1.00 87.19 164 ASP A C 1
ATOM 1254 O O . ASP A 1 164 ? -21.793 -16.811 41.302 1.00 87.19 164 ASP A O 1
ATOM 1258 N N . GLY A 1 165 ? -22.064 -15.738 39.351 1.00 85.81 165 GLY A N 1
ATOM 1259 C CA . GLY A 1 165 ? -21.306 -14.539 39.704 1.00 85.81 165 GLY A CA 1
ATOM 1260 C C . GLY A 1 165 ? -19.791 -14.665 39.514 1.00 85.81 165 GLY A C 1
ATOM 1261 O O . GLY A 1 165 ? -19.086 -13.678 39.727 1.00 85.81 165 GLY A O 1
ATOM 1262 N N . SER A 1 166 ? -19.279 -15.827 39.094 1.00 92.12 166 SER A N 1
ATOM 1263 C CA . SER A 1 166 ? -17.867 -16.008 38.744 1.00 92.12 166 SER A CA 1
ATOM 1264 C C . SER A 1 166 ? -17.537 -15.384 37.382 1.00 92.12 166 SER A C 1
ATOM 1266 O O . SER A 1 166 ? -18.425 -15.131 36.567 1.00 92.12 166 SER A O 1
ATOM 1268 N N . PHE A 1 167 ? -16.254 -15.117 37.124 1.00 92.56 167 PHE A N 1
ATOM 1269 C CA . PHE A 1 167 ? -15.787 -14.574 35.846 1.00 92.56 167 PHE A CA 1
ATOM 1270 C C . PHE A 1 167 ? -15.029 -15.638 35.049 1.00 92.56 167 PHE A C 1
ATOM 1272 O O . PHE A 1 167 ? -14.076 -16.238 35.543 1.00 92.56 167 PHE A O 1
ATOM 1279 N N . GLU A 1 168 ? -15.429 -15.841 33.795 1.00 94.06 168 GLU A N 1
ATOM 1280 C CA . GLU A 1 168 ? -14.786 -16.750 32.845 1.00 94.06 168 GLU A CA 1
ATOM 1281 C C . GLU A 1 168 ? -14.167 -15.944 31.695 1.00 94.06 168 GLU A C 1
ATOM 1283 O O . GLU A 1 168 ? -14.837 -15.117 31.072 1.00 94.06 168 GLU A O 1
ATOM 1288 N N . ARG A 1 169 ? -12.896 -16.198 31.359 1.00 92.88 169 ARG A N 1
ATOM 1289 C CA . ARG A 1 169 ? -12.260 -15.560 30.198 1.00 92.88 169 ARG A CA 1
ATOM 1290 C C . ARG A 1 169 ? -12.737 -16.231 28.906 1.00 92.88 169 ARG A C 1
ATOM 1292 O O . ARG A 1 169 ? -12.397 -17.378 28.619 1.00 92.88 169 ARG A O 1
ATOM 1299 N N . ILE A 1 170 ? -13.492 -15.502 28.090 1.00 92.81 170 ILE A N 1
ATOM 1300 C CA . ILE A 1 170 ? -13.977 -15.954 26.781 1.00 92.81 170 ILE A CA 1
ATOM 1301 C C . ILE A 1 170 ? -13.320 -15.161 25.651 1.00 92.81 170 ILE A C 1
ATOM 1303 O O . ILE A 1 170 ? -12.929 -14.012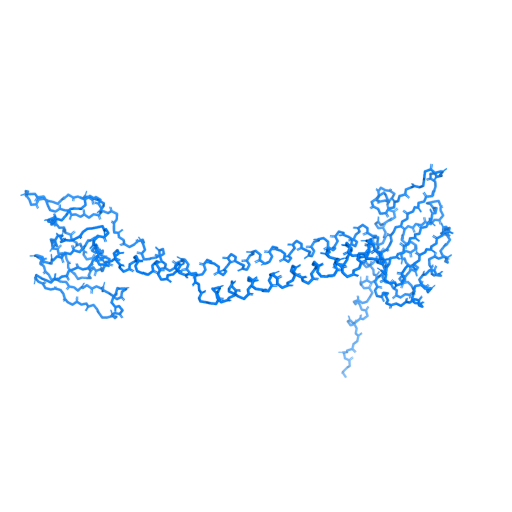 25.825 1.00 92.81 170 ILE A O 1
ATOM 1307 N N . SER A 1 171 ? -13.202 -15.759 24.464 1.00 92.06 171 SER A N 1
ATOM 1308 C CA . SER A 1 171 ? -12.785 -15.015 23.269 1.00 92.06 171 SER A CA 1
ATOM 1309 C C . SER A 1 171 ? -13.851 -13.997 22.862 1.00 92.06 171 SER A C 1
ATOM 1311 O O . SER A 1 171 ? -15.044 -14.305 22.933 1.00 92.06 171 SER A O 1
ATOM 1313 N N . SER A 1 172 ? -13.428 -12.838 22.347 1.00 86.31 172 SER A N 1
ATOM 1314 C CA . SER A 1 172 ? -14.333 -11.796 21.837 1.00 86.31 172 SER A CA 1
ATOM 1315 C C . SER A 1 172 ? -15.298 -12.293 20.755 1.00 86.31 172 SER A C 1
ATOM 1317 O O . SER A 1 172 ? -16.425 -11.819 20.660 1.00 86.31 172 SER A O 1
ATOM 1319 N N . ARG A 1 173 ? -14.921 -13.335 20.003 1.00 86.38 173 ARG A N 1
ATOM 1320 C CA . ARG A 1 173 ? -15.787 -13.971 18.992 1.00 86.38 173 ARG A CA 1
ATOM 1321 C C . ARG A 1 173 ? -16.958 -14.771 19.573 1.00 86.38 173 ARG A C 1
ATOM 1323 O O . ARG A 1 173 ? -17.871 -15.116 18.832 1.00 86.38 173 ARG A O 1
ATOM 1330 N N . ARG A 1 174 ? -16.915 -15.130 20.861 1.00 89.94 174 ARG A N 1
ATOM 1331 C CA . ARG A 1 174 ? -17.961 -15.923 21.535 1.00 89.94 174 ARG A CA 1
ATOM 1332 C C . ARG A 1 174 ? -18.937 -15.073 22.349 1.00 89.94 174 ARG A C 1
ATOM 1334 O O . ARG A 1 174 ? -19.848 -15.646 22.940 1.00 89.94 174 ARG A O 1
ATOM 1341 N N . ILE A 1 175 ? -18.746 -13.754 22.379 1.00 91.56 175 ILE A N 1
ATOM 1342 C CA . ILE A 1 175 ? -19.632 -12.823 23.079 1.00 91.56 175 ILE A CA 1
ATOM 1343 C C . ILE A 1 175 ? -21.009 -12.846 22.415 1.00 91.56 175 ILE A C 1
ATOM 1345 O O . ILE A 1 175 ? -21.123 -12.792 21.188 1.00 91.56 175 ILE A O 1
ATOM 1349 N N . ARG A 1 176 ? -22.059 -12.908 23.231 1.00 93.56 176 ARG A N 1
ATOM 1350 C CA . ARG A 1 176 ? -23.453 -12.836 22.790 1.00 93.56 176 ARG A CA 1
ATOM 1351 C C . ARG A 1 176 ? -24.135 -11.599 23.358 1.00 93.56 176 ARG A C 1
ATOM 1353 O O . ARG A 1 176 ? -23.749 -11.066 24.394 1.00 93.56 176 ARG A O 1
ATOM 1360 N N . GLN A 1 177 ? -25.181 -11.152 22.670 1.00 94.62 177 GLN A N 1
ATOM 1361 C CA . GLN A 1 177 ? -26.075 -10.128 23.201 1.00 94.62 177 GLN A CA 1
ATOM 1362 C C . GLN A 1 177 ? -26.660 -10.591 24.543 1.00 94.62 177 GLN A C 1
ATOM 1364 O O . GLN A 1 177 ? -27.077 -11.739 24.679 1.00 94.62 177 GLN A O 1
ATOM 1369 N N . GLY A 1 178 ? -26.684 -9.693 25.525 1.00 92.62 178 GLY A N 1
ATOM 1370 C CA . GLY A 1 178 ? -27.143 -9.966 26.883 1.00 92.62 178 GLY A CA 1
ATOM 1371 C C . GLY A 1 178 ? -26.055 -10.442 27.848 1.00 92.62 178 GLY A C 1
ATOM 1372 O O . GLY A 1 178 ? -26.297 -10.375 29.056 1.00 92.62 178 GLY A O 1
ATOM 1373 N N . ASP A 1 179 ? -24.876 -10.848 27.356 1.00 94.94 179 ASP A N 1
ATOM 1374 C CA . ASP A 1 179 ? -23.735 -11.195 28.208 1.00 94.94 179 ASP A CA 1
ATOM 1375 C C . ASP A 1 179 ? -23.340 -9.997 29.082 1.00 94.94 179 ASP A C 1
ATOM 1377 O O . ASP A 1 179 ? -23.405 -8.840 28.655 1.00 94.94 179 ASP A O 1
ATOM 1381 N N . VAL A 1 180 ? -22.912 -10.282 30.311 1.00 96.12 180 VAL A N 1
ATOM 1382 C CA . VAL A 1 180 ? -22.334 -9.283 31.210 1.00 96.12 180 VAL A CA 1
ATOM 1383 C C . VAL A 1 180 ? -20.825 -9.456 31.204 1.00 96.12 180 VAL A C 1
ATOM 1385 O O . VAL A 1 180 ? -20.319 -10.531 31.517 1.00 96.12 180 VAL A O 1
ATOM 1388 N N . LEU A 1 181 ? -20.108 -8.409 30.815 1.00 95.38 181 LEU A N 1
ATOM 1389 C CA . LEU A 1 181 ? -18.661 -8.413 30.662 1.00 95.38 181 LEU A CA 1
ATOM 1390 C C . LEU A 1 181 ? -18.020 -7.497 31.694 1.00 95.38 181 LEU A C 1
ATOM 1392 O O . LEU A 1 181 ? -18.476 -6.370 31.895 1.00 95.38 181 LEU A O 1
ATOM 1396 N N . ARG A 1 182 ? -16.935 -7.967 32.307 1.00 95.44 182 ARG A N 1
ATOM 1397 C CA . ARG A 1 182 ? -16.076 -7.150 33.155 1.00 95.44 182 ARG A CA 1
ATOM 1398 C C . ARG A 1 182 ? -14.945 -6.581 32.322 1.00 95.44 182 ARG A C 1
ATOM 1400 O O . ARG A 1 182 ? -14.192 -7.332 31.708 1.00 95.44 182 ARG A O 1
ATOM 1407 N N . ILE A 1 183 ? -14.841 -5.257 32.325 1.00 94.56 183 ILE A N 1
ATOM 1408 C CA . ILE A 1 183 ? -13.828 -4.520 31.571 1.00 94.56 183 ILE A CA 1
ATOM 1409 C C . ILE A 1 183 ? -12.911 -3.822 32.564 1.00 94.56 183 ILE A C 1
ATOM 1411 O O . ILE A 1 183 ? -13.363 -3.001 33.366 1.00 94.56 183 ILE A O 1
ATOM 1415 N N . LEU A 1 184 ? -11.625 -4.153 32.525 1.00 93.06 184 LEU A N 1
ATOM 1416 C CA . LEU A 1 184 ? -10.620 -3.568 33.407 1.00 93.06 184 LEU A CA 1
ATOM 1417 C C . LEU A 1 184 ? -10.153 -2.197 32.884 1.00 93.06 184 LEU A C 1
ATOM 1419 O O . LEU A 1 184 ? -10.317 -1.898 31.697 1.00 93.06 184 LEU A O 1
ATOM 1423 N N . PRO A 1 185 ? -9.577 -1.334 33.743 1.00 92.19 185 PRO A N 1
ATOM 1424 C CA . PRO A 1 185 ? -8.946 -0.099 33.287 1.00 92.19 185 PRO A CA 1
ATOM 1425 C C . PRO A 1 185 ? -7.859 -0.394 32.242 1.00 92.19 185 PRO A C 1
ATOM 1427 O O . PRO A 1 185 ? -7.027 -1.278 32.434 1.00 92.19 185 PRO A O 1
ATOM 1430 N N . GLY A 1 186 ? -7.869 0.347 31.140 1.00 87.94 186 GLY A N 1
ATOM 1431 C CA . GLY A 1 186 ? -6.980 0.190 29.988 1.00 87.94 186 GLY A CA 1
ATOM 1432 C C . GLY A 1 186 ? -7.498 -0.753 28.895 1.00 87.94 186 GLY A C 1
ATOM 1433 O O . GLY A 1 186 ? -7.024 -0.672 27.759 1.00 87.94 186 GLY A O 1
ATOM 1434 N N . GLU A 1 187 ? -8.476 -1.617 29.184 1.00 90.19 187 GLU A N 1
ATOM 1435 C CA . GLU A 1 187 ? -9.054 -2.520 28.182 1.00 90.19 187 GLU A CA 1
ATOM 1436 C C . GLU A 1 187 ? -10.028 -1.783 27.245 1.00 90.19 187 GLU A C 1
ATOM 1438 O O . GLU A 1 187 ? -10.694 -0.815 27.623 1.00 90.19 187 GLU A O 1
ATOM 1443 N N . ALA A 1 188 ? -10.110 -2.252 25.999 1.00 90.44 188 ALA A N 1
ATOM 1444 C CA . ALA A 1 188 ? -11.084 -1.762 25.030 1.00 90.44 188 ALA A CA 1
ATOM 1445 C C . ALA A 1 188 ? -12.431 -2.475 25.196 1.00 90.44 188 ALA A C 1
ATOM 1447 O O . ALA A 1 188 ? -12.481 -3.666 25.514 1.00 90.44 188 ALA A O 1
ATOM 1448 N N . PHE A 1 189 ? -13.528 -1.772 24.916 1.00 91.94 189 PHE A N 1
ATOM 1449 C CA . PHE A 1 189 ? -14.854 -2.378 24.893 1.00 91.94 189 PHE A CA 1
ATOM 1450 C C . PHE A 1 189 ? -14.969 -3.319 23.683 1.00 91.94 189 PHE A C 1
ATOM 1452 O O . PHE A 1 189 ? -14.810 -2.876 22.542 1.00 91.94 189 PHE A O 1
ATOM 1459 N N . PRO A 1 190 ? -15.234 -4.621 23.887 1.00 91.62 190 PRO A N 1
ATOM 1460 C CA . PRO A 1 190 ? -15.229 -5.600 22.798 1.00 91.62 190 PRO A CA 1
ATOM 1461 C C . PRO A 1 190 ? -16.506 -5.578 21.942 1.00 91.62 190 PRO A C 1
ATOM 1463 O O . PRO A 1 190 ? -16.543 -6.193 20.878 1.00 91.62 190 PRO A O 1
ATOM 1466 N N . ALA A 1 191 ? -17.564 -4.930 22.424 1.00 92.69 191 ALA A N 1
ATOM 1467 C CA . ALA A 1 191 ? -18.902 -4.920 21.848 1.00 92.69 191 ALA A CA 1
ATOM 1468 C C . ALA A 1 191 ? -19.616 -3.616 22.240 1.00 92.69 191 ALA A C 1
ATOM 1470 O O . ALA A 1 191 ? -19.129 -2.904 23.117 1.00 92.69 191 ALA A O 1
ATOM 1471 N N . ASP A 1 192 ? -20.754 -3.308 21.614 1.00 94.12 192 ASP A N 1
ATOM 1472 C CA . ASP A 1 192 ? -21.600 -2.202 22.075 1.00 94.12 192 ASP A CA 1
ATOM 1473 C C . ASP A 1 192 ? -22.480 -2.688 23.227 1.00 94.12 192 ASP A C 1
ATOM 1475 O O . ASP A 1 192 ? -22.888 -3.855 23.276 1.00 94.12 192 ASP A O 1
ATOM 1479 N N . GLY A 1 193 ? -22.812 -1.793 24.150 1.00 95.12 193 GLY A N 1
ATOM 1480 C CA . GLY A 1 193 ? -23.574 -2.162 25.334 1.00 95.12 193 GLY A CA 1
ATOM 1481 C C . GLY A 1 193 ? -23.831 -1.000 26.270 1.00 95.12 193 GLY A C 1
ATOM 1482 O O . GLY A 1 193 ? -23.706 0.163 25.898 1.00 95.12 193 GLY A O 1
ATOM 1483 N N . GLU A 1 194 ? -24.206 -1.339 27.491 1.00 96.50 194 GLU A N 1
ATOM 1484 C CA . GLU A 1 194 ? -24.624 -0.388 28.511 1.00 96.50 194 GLU A CA 1
ATOM 1485 C C . GLU A 1 194 ? -23.885 -0.658 29.820 1.00 96.50 194 GLU A C 1
ATOM 1487 O O . GLU A 1 194 ? -23.679 -1.814 30.204 1.00 96.50 194 GLU A O 1
ATOM 1492 N N . LEU A 1 195 ? -23.476 0.412 30.501 1.00 96.56 195 LEU A N 1
ATOM 1493 C CA . LEU A 1 195 ? -22.851 0.328 31.814 1.00 96.56 195 LEU A CA 1
ATOM 1494 C C . LEU A 1 195 ? -23.884 -0.096 32.865 1.00 96.56 195 LEU A C 1
ATOM 1496 O O . LEU A 1 195 ? -24.805 0.662 33.159 1.00 96.56 195 LEU A O 1
ATOM 1500 N N . ILE A 1 196 ? -23.707 -1.270 33.469 1.00 95.94 196 ILE A N 1
ATOM 1501 C CA . ILE A 1 196 ? -24.610 -1.770 34.518 1.00 95.94 196 ILE A CA 1
ATOM 1502 C C . ILE A 1 196 ? -24.028 -1.643 35.927 1.00 95.94 196 ILE A C 1
ATOM 1504 O O . ILE A 1 196 ? -24.789 -1.645 36.888 1.00 95.94 196 ILE A O 1
ATOM 1508 N N . GLU A 1 197 ? -22.704 -1.524 36.063 1.00 94.31 197 GLU A N 1
ATOM 1509 C CA . GLU A 1 197 ? -22.046 -1.333 37.357 1.00 94.31 197 GLU A CA 1
ATOM 1510 C C . GLU A 1 197 ? -20.725 -0.570 37.202 1.00 94.31 197 GLU A C 1
ATOM 1512 O O . GLU A 1 197 ? -19.960 -0.813 36.265 1.00 94.31 197 GLU A O 1
ATOM 1517 N N . GLY A 1 198 ? -20.452 0.326 38.153 1.00 92.75 198 GLY A N 1
ATOM 1518 C CA . GLY A 1 198 ? -19.254 1.166 38.194 1.00 92.75 198 GLY A CA 1
ATOM 1519 C C . GLY A 1 198 ? -19.420 2.526 37.506 1.00 92.75 198 GLY A C 1
ATOM 1520 O O . GLY A 1 198 ? -20.489 2.884 37.013 1.00 92.75 198 GLY A O 1
ATOM 1521 N N . GLU A 1 199 ? -18.342 3.307 37.496 1.00 94.38 199 GLU A N 1
ATOM 1522 C CA . GLU A 1 199 ? -18.239 4.577 36.772 1.00 94.38 199 GLU A CA 1
ATOM 1523 C C . GLU A 1 199 ? -16.854 4.701 36.138 1.00 94.38 199 GLU A C 1
ATOM 1525 O O . GLU A 1 199 ? -15.847 4.322 36.738 1.00 94.38 199 GLU A O 1
ATOM 1530 N N . THR A 1 200 ? -16.768 5.221 34.916 1.00 94.75 200 THR A N 1
ATOM 1531 C CA . THR A 1 200 ? -15.470 5.362 34.248 1.00 94.75 200 THR A CA 1
ATOM 1532 C C . THR A 1 200 ? -15.436 6.528 33.272 1.00 94.75 200 THR A C 1
ATOM 1534 O O . THR A 1 200 ? -16.442 7.189 33.022 1.00 94.75 200 THR A O 1
ATOM 1537 N N . GLN A 1 201 ? -14.259 6.803 32.725 1.00 94.44 201 GLN A N 1
ATOM 1538 C CA . GLN A 1 201 ? -14.087 7.645 31.552 1.00 94.44 201 GLN A CA 1
ATOM 1539 C C . GLN A 1 201 ? -13.762 6.754 30.355 1.00 94.44 201 GLN A C 1
ATOM 1541 O O . GLN A 1 201 ? -12.912 5.868 30.453 1.00 94.44 201 GLN A O 1
ATOM 1546 N N . ALA A 1 202 ? -14.454 6.985 29.244 1.00 91.88 202 ALA A N 1
ATOM 1547 C CA . ALA A 1 202 ? -14.223 6.298 27.984 1.00 91.88 202 ALA A CA 1
ATOM 1548 C C . ALA A 1 202 ? -13.431 7.203 27.033 1.00 91.88 202 ALA A C 1
ATOM 1550 O O . ALA A 1 202 ? -13.833 8.344 26.786 1.00 91.88 202 ALA A O 1
ATOM 1551 N N . ASP A 1 203 ? -12.324 6.697 26.491 1.00 91.56 203 ASP A N 1
ATOM 1552 C CA . ASP A 1 203 ? -11.650 7.322 25.352 1.00 91.56 203 ASP A CA 1
ATOM 1553 C C . ASP A 1 203 ? -12.357 6.910 24.057 1.00 91.56 203 ASP A C 1
ATOM 1555 O O . ASP A 1 203 ? -12.245 5.769 23.597 1.00 91.56 203 ASP A O 1
ATOM 1559 N N . GLU A 1 204 ? -13.110 7.851 23.492 1.00 89.56 204 GLU A N 1
ATOM 1560 C CA . GLU A 1 204 ? -13.821 7.695 22.223 1.00 89.56 204 GLU A CA 1
ATOM 1561 C C . GLU A 1 204 ? -13.145 8.463 21.071 1.00 89.56 204 GLU A C 1
ATOM 1563 O O . GLU A 1 204 ? -13.691 8.496 19.967 1.00 89.56 204 GLU A O 1
ATOM 1568 N N . ALA A 1 205 ? -11.949 9.037 21.283 1.00 83.56 205 ALA A N 1
ATOM 1569 C CA . ALA A 1 205 ? -11.317 9.997 20.370 1.00 83.56 205 ALA A CA 1
ATOM 1570 C C . ALA A 1 205 ? -11.131 9.471 18.942 1.00 83.56 205 ALA A C 1
ATOM 1572 O O . ALA A 1 205 ? -11.137 10.231 17.979 1.00 83.56 205 ALA A O 1
ATOM 1573 N N . LEU A 1 206 ? -10.991 8.158 18.780 1.00 73.06 206 LEU A N 1
ATOM 1574 C CA . LEU A 1 206 ? -10.777 7.532 17.475 1.00 73.06 206 LEU A CA 1
ATOM 1575 C C . LEU A 1 206 ? -12.057 7.294 16.680 1.00 73.06 206 LEU A C 1
ATOM 1577 O O . LEU A 1 206 ? -11.982 7.094 15.471 1.00 73.06 206 LEU A O 1
ATOM 1581 N N . LEU A 1 207 ? -13.209 7.291 17.347 1.00 77.50 207 LEU A N 1
ATOM 1582 C CA . LEU A 1 207 ? -14.508 7.081 16.712 1.00 77.50 207 LEU A CA 1
ATOM 1583 C C . LEU A 1 207 ? -15.260 8.393 16.545 1.00 77.50 207 LEU A C 1
ATOM 1585 O O . LEU A 1 207 ? -15.877 8.614 15.507 1.00 77.50 207 LEU A O 1
ATOM 1589 N N . THR A 1 208 ? -15.198 9.264 17.549 1.00 78.50 208 THR A N 1
ATOM 1590 C CA . THR A 1 208 ? -15.911 10.545 17.551 1.00 78.50 208 THR A CA 1
ATOM 1591 C C . THR A 1 208 ? -15.021 11.717 17.148 1.00 78.50 208 THR A C 1
ATOM 1593 O O . THR A 1 208 ? -15.539 12.750 16.736 1.00 78.50 208 THR A O 1
ATOM 1596 N N . GLY A 1 209 ? -13.692 11.578 17.232 1.00 79.81 209 GLY A N 1
ATOM 1597 C CA . GLY A 1 209 ? -12.752 12.686 17.030 1.00 79.81 209 GLY A CA 1
ATOM 1598 C C . GLY A 1 209 ? -12.612 13.611 18.243 1.00 79.81 209 GLY A C 1
ATOM 1599 O O . GLY A 1 209 ? -11.847 14.572 18.188 1.00 79.81 209 GLY A O 1
ATOM 1600 N N . GLU A 1 210 ? -13.325 13.338 19.337 1.00 82.12 210 GLU A N 1
ATOM 1601 C CA . GLU A 1 210 ? -13.292 14.161 20.544 1.00 82.12 210 GLU A CA 1
ATOM 1602 C C . GLU A 1 210 ? -12.076 13.811 21.410 1.00 82.12 210 GLU A C 1
ATOM 1604 O O . GLU A 1 210 ? -11.991 12.727 21.978 1.00 82.12 210 GLU A O 1
ATOM 1609 N N . SER A 1 211 ? -11.132 14.743 21.561 1.00 77.94 211 SER A N 1
ATOM 1610 C CA . SER A 1 211 ? -9.879 14.506 22.299 1.00 77.94 211 SER A CA 1
ATOM 1611 C C . SER A 1 211 ? -10.041 14.377 23.820 1.00 77.94 211 SER A C 1
ATOM 1613 O O . SER A 1 211 ? -9.062 14.114 24.519 1.00 77.94 211 SER A O 1
ATOM 1615 N N . ARG A 1 212 ? -11.233 14.650 24.368 1.00 88.44 212 ARG A N 1
ATOM 1616 C CA . ARG A 1 212 ? -11.500 14.597 25.812 1.00 88.44 212 ARG A CA 1
ATOM 1617 C C . ARG A 1 212 ? -12.261 13.319 26.168 1.00 88.44 212 ARG A C 1
ATOM 1619 O O . ARG A 1 212 ? -13.316 13.087 25.581 1.00 88.44 212 ARG A O 1
ATOM 1626 N N . PRO A 1 213 ? -11.798 12.549 27.170 1.00 89.81 213 PRO A N 1
ATOM 1627 C CA . PRO A 1 213 ? -12.525 11.382 27.647 1.00 89.81 213 PRO A CA 1
ATOM 1628 C C . PRO A 1 213 ? -13.950 11.722 28.089 1.00 89.81 213 PRO A C 1
ATOM 1630 O O . PRO A 1 213 ? -14.183 12.708 28.795 1.00 89.81 213 PRO A O 1
ATOM 1633 N N . VAL A 1 214 ? -14.902 10.879 27.699 1.00 91.88 214 VAL A N 1
ATOM 1634 C CA . VAL A 1 214 ? -16.322 11.045 28.019 1.00 91.88 214 VAL A CA 1
ATOM 1635 C C . VAL A 1 214 ? -16.623 10.315 29.324 1.00 91.88 214 VAL A C 1
ATOM 1637 O O . VAL A 1 214 ? -16.344 9.124 29.456 1.00 91.88 214 VAL A O 1
ATOM 1640 N N . LYS A 1 215 ? -17.212 11.008 30.304 1.00 93.50 215 LYS A N 1
ATOM 1641 C CA . LYS A 1 215 ? -17.626 10.383 31.568 1.00 93.50 215 LYS A CA 1
ATOM 1642 C C . LYS A 1 215 ? -18.816 9.443 31.329 1.00 93.50 215 LYS A C 1
ATOM 1644 O O . LYS A 1 215 ? -19.806 9.848 30.726 1.00 93.50 215 LYS A O 1
ATOM 1649 N N . LYS A 1 216 ? -18.728 8.212 31.836 1.00 94.00 216 LYS A N 1
ATOM 1650 C CA . LYS A 1 216 ? -19.755 7.166 31.755 1.00 94.00 216 LYS A CA 1
ATOM 1651 C C . LYS A 1 216 ? -20.215 6.786 33.158 1.00 94.00 216 LYS A C 1
ATOM 1653 O O . LYS A 1 216 ? -19.417 6.378 34.002 1.00 94.00 216 LYS A O 1
ATOM 1658 N N . THR A 1 217 ? -21.511 6.934 33.389 1.00 93.69 217 THR A N 1
ATOM 1659 C CA . THR A 1 217 ? -22.211 6.542 34.619 1.00 93.69 217 THR A CA 1
ATOM 1660 C C . THR A 1 217 ? -23.174 5.395 34.332 1.00 93.69 217 THR A C 1
ATOM 1662 O O . THR A 1 217 ? -23.360 5.024 33.174 1.00 93.69 217 THR A O 1
ATOM 1665 N N . LEU A 1 218 ? -23.790 4.826 35.368 1.00 94.25 218 LEU A N 1
ATOM 1666 C CA . LEU A 1 218 ? -24.823 3.793 35.231 1.00 94.25 218 LEU A CA 1
ATOM 1667 C C . LEU A 1 218 ? -25.809 4.125 34.100 1.00 94.25 218 LEU A C 1
ATOM 1669 O O . LEU A 1 218 ? -26.265 5.265 34.001 1.00 94.25 218 LEU A O 1
ATOM 1673 N N . HIS A 1 219 ? -26.117 3.128 33.274 1.00 93.19 219 HIS A N 1
ATOM 1674 C CA . HIS A 1 219 ? -26.967 3.205 32.080 1.00 93.19 219 HIS A CA 1
ATOM 1675 C C . HIS A 1 219 ? -26.396 4.002 30.893 1.00 93.19 219 HIS A C 1
ATOM 1677 O O . HIS A 1 219 ? -27.076 4.236 29.896 1.00 93.19 219 HIS A O 1
ATOM 1683 N N . SER A 1 220 ? -25.134 4.436 30.958 1.00 94.25 220 SER A N 1
ATOM 1684 C CA . SER A 1 220 ? -24.492 5.077 29.805 1.00 94.25 220 SER A CA 1
ATOM 1685 C C . SER A 1 220 ? -24.185 4.055 28.713 1.00 94.25 220 SER A C 1
ATOM 1687 O O . SER A 1 220 ? -23.688 2.963 28.998 1.00 94.25 220 SER A O 1
ATOM 1689 N N . GLU A 1 221 ? -24.396 4.445 27.455 1.00 93.44 221 GLU A N 1
ATOM 1690 C CA . GLU A 1 221 ? -23.964 3.653 26.303 1.00 93.44 221 GLU A CA 1
ATOM 1691 C C . GLU A 1 221 ? -22.432 3.576 26.229 1.00 93.44 221 GLU A C 1
ATOM 1693 O O . GLU A 1 221 ? -21.725 4.585 26.352 1.00 93.44 221 GLU A O 1
ATOM 1698 N N . LEU A 1 222 ? -21.935 2.370 25.972 1.00 93.88 222 LEU A N 1
ATOM 1699 C CA . LEU A 1 222 ? -20.533 2.043 25.748 1.00 93.88 222 LEU A CA 1
ATOM 1700 C C . LEU A 1 222 ? -20.373 1.556 24.306 1.00 93.88 222 LEU A C 1
ATOM 1702 O O . LEU A 1 222 ? -21.119 0.687 23.848 1.00 93.88 222 LEU A O 1
ATOM 1706 N N . ILE A 1 223 ? -19.415 2.146 23.595 1.00 91.75 223 ILE A N 1
ATOM 1707 C CA . ILE A 1 223 ? -19.187 1.916 22.166 1.00 91.75 223 ILE A CA 1
ATOM 1708 C C . ILE A 1 223 ? -18.000 0.968 21.994 1.00 91.75 223 ILE A C 1
ATOM 1710 O O . ILE A 1 223 ? -16.949 1.167 22.605 1.00 91.75 223 ILE A O 1
ATOM 1714 N N . ALA A 1 224 ? -18.151 -0.046 21.144 1.00 90.19 224 ALA A N 1
ATOM 1715 C CA . ALA A 1 224 ? -17.084 -0.982 20.813 1.00 90.19 224 ALA A CA 1
ATOM 1716 C C . ALA A 1 224 ? -15.833 -0.250 20.292 1.00 90.19 224 ALA A C 1
ATOM 1718 O O . ALA A 1 224 ? -15.930 0.682 19.496 1.00 90.19 224 ALA A O 1
ATOM 1719 N N . GLY A 1 225 ? -14.646 -0.686 20.713 1.00 87.38 225 GLY A N 1
ATOM 1720 C CA . GLY A 1 225 ? -13.361 -0.107 20.306 1.00 87.38 225 GLY A CA 1
ATOM 1721 C C . GLY A 1 225 ? -12.923 1.140 21.085 1.00 87.38 225 GLY A C 1
ATOM 1722 O O . GLY A 1 225 ? -11.758 1.523 20.977 1.00 87.38 225 GLY A O 1
ATOM 1723 N N . SER A 1 226 ? -13.796 1.748 21.895 1.00 89.94 226 SER A N 1
ATOM 1724 C CA . SER A 1 226 ? -13.391 2.764 22.877 1.00 89.94 226 SER A CA 1
ATOM 1725 C C . SER A 1 226 ? -12.681 2.118 24.069 1.00 89.94 226 SER A C 1
ATOM 1727 O O . SER A 1 226 ? -12.870 0.932 24.343 1.00 89.94 226 SER A O 1
ATOM 1729 N N . HIS A 1 227 ? -11.850 2.885 24.777 1.00 91.06 227 HIS A N 1
ATOM 1730 C CA . HIS A 1 227 ? -11.043 2.366 25.886 1.00 91.06 227 HIS A CA 1
ATOM 1731 C C . HIS A 1 227 ? -11.564 2.820 27.242 1.00 91.06 227 HIS A C 1
ATOM 1733 O O . HIS A 1 227 ? -11.893 3.988 27.442 1.00 91.06 227 HIS A O 1
ATOM 1739 N N . ASN A 1 228 ? -11.579 1.892 28.189 1.00 93.25 228 ASN A N 1
ATOM 1740 C CA . ASN A 1 228 ? -11.843 2.171 29.587 1.00 93.25 228 ASN A CA 1
ATOM 1741 C C . ASN A 1 228 ? -10.612 2.827 30.239 1.00 93.25 228 ASN A C 1
ATOM 1743 O O . ASN A 1 228 ? -9.526 2.267 30.149 1.00 93.25 228 ASN A O 1
ATOM 1747 N N . LEU A 1 229 ? -10.741 3.973 30.915 1.00 91.69 229 LEU A N 1
ATOM 1748 C CA . LEU A 1 229 ? -9.579 4.694 31.466 1.00 91.69 229 LEU A CA 1
ATOM 1749 C C . LEU A 1 229 ? -9.454 4.653 32.991 1.00 91.69 229 LEU A C 1
ATOM 1751 O O . LEU A 1 229 ? -8.348 4.810 33.502 1.00 91.69 229 LEU A O 1
ATOM 1755 N N . SER A 1 230 ? -10.558 4.516 33.732 1.00 91.00 230 SER A N 1
ATOM 1756 C CA . SER A 1 230 ? -10.564 4.837 35.169 1.00 91.00 230 SER A CA 1
ATOM 1757 C C . SER A 1 230 ? -10.727 3.623 36.079 1.00 91.00 230 SER A C 1
ATOM 1759 O O . SER A 1 230 ? -9.846 3.357 36.892 1.00 91.00 230 SER A O 1
ATOM 1761 N N . SER A 1 231 ? -11.845 2.897 35.987 1.00 92.19 231 SER A N 1
ATOM 1762 C CA . SER A 1 231 ? -12.187 1.839 36.948 1.00 92.19 231 SER A CA 1
ATOM 1763 C C . SER A 1 231 ? -12.678 0.567 36.259 1.00 92.19 231 SER A C 1
ATOM 1765 O O . SER A 1 231 ? -13.041 0.587 35.084 1.00 92.19 231 SER A O 1
ATOM 1767 N N . ALA A 1 232 ? -12.642 -0.559 36.975 1.00 93.50 232 ALA A N 1
ATOM 1768 C CA . ALA A 1 232 ? -13.236 -1.790 36.476 1.00 93.50 232 ALA A CA 1
ATOM 1769 C C . ALA A 1 232 ? -14.761 -1.651 36.475 1.00 93.50 232 ALA A C 1
ATOM 1771 O O . ALA A 1 232 ? -15.346 -1.284 37.493 1.00 93.50 232 ALA A O 1
ATOM 1772 N N . ILE A 1 233 ? -15.387 -1.970 35.347 1.00 95.94 233 ILE A N 1
ATOM 1773 C CA . ILE A 1 233 ? -16.829 -1.819 35.164 1.00 95.94 233 ILE A CA 1
ATOM 1774 C C . ILE A 1 233 ? -17.481 -3.121 34.714 1.00 95.94 233 ILE A C 1
ATOM 1776 O O . ILE A 1 233 ? -16.818 -3.981 34.126 1.00 95.94 233 ILE A O 1
ATOM 1780 N N . LEU A 1 234 ? -18.790 -3.233 34.946 1.00 96.12 234 LEU A N 1
ATOM 1781 C CA . LEU A 1 234 ? -19.618 -4.254 34.316 1.00 96.12 234 LEU A CA 1
ATOM 1782 C C . LEU A 1 234 ? -20.468 -3.635 33.214 1.00 96.12 234 LEU A C 1
ATOM 1784 O O . LEU A 1 234 ? -21.149 -2.624 33.400 1.00 96.12 234 LEU A O 1
ATOM 1788 N N . MET A 1 235 ? -20.440 -4.288 32.063 1.00 95.69 235 MET A N 1
ATOM 1789 C CA . MET A 1 235 ? -21.124 -3.881 30.849 1.00 95.69 235 MET A CA 1
ATOM 1790 C C . MET A 1 235 ? -22.074 -4.986 30.407 1.00 95.69 235 MET A C 1
ATOM 1792 O O . MET A 1 235 ? -21.658 -6.134 30.271 1.00 95.69 235 MET A O 1
ATOM 1796 N N . ARG A 1 236 ? -23.331 -4.647 30.118 1.00 96.88 236 ARG A N 1
ATOM 1797 C CA . ARG A 1 236 ? -24.261 -5.559 29.445 1.00 96.88 236 ARG A CA 1
ATOM 1798 C C . ARG A 1 236 ? -24.183 -5.352 27.942 1.00 96.88 236 ARG A C 1
ATOM 1800 O O . ARG A 1 236 ? -24.384 -4.243 27.453 1.00 96.88 236 ARG A O 1
ATOM 1807 N N . VAL A 1 237 ? -23.921 -6.423 27.209 1.00 96.25 237 VAL A N 1
ATOM 1808 C CA . VAL A 1 237 ? -23.764 -6.387 25.754 1.00 96.25 237 VAL A CA 1
ATOM 1809 C C . VAL A 1 237 ? -25.113 -6.175 25.074 1.00 96.25 237 VAL A C 1
ATOM 1811 O O . VAL A 1 237 ? -26.051 -6.944 25.288 1.00 96.25 237 VAL A O 1
ATOM 1814 N N . SER A 1 238 ? -25.198 -5.169 24.206 1.00 94.12 238 SER A N 1
ATOM 1815 C CA . SER A 1 238 ? -26.384 -4.871 23.401 1.00 94.12 238 SER A CA 1
ATOM 1816 C C . SER A 1 238 ? -26.209 -5.260 21.934 1.00 94.12 238 SER A C 1
ATOM 1818 O O . SER A 1 238 ? -27.169 -5.739 21.336 1.00 94.12 238 SER A O 1
ATOM 1820 N N . LYS A 1 239 ? -25.015 -5.112 21.344 1.00 92.94 239 LYS A N 1
ATOM 1821 C CA . LYS A 1 239 ? -24.731 -5.515 19.952 1.00 92.94 239 LYS A CA 1
ATOM 1822 C C . LYS A 1 239 ? -23.326 -6.084 19.825 1.00 92.94 239 LYS A C 1
ATOM 1824 O O . LYS A 1 239 ? -22.408 -5.611 20.487 1.00 92.94 239 LYS A O 1
ATOM 1829 N N . VAL A 1 240 ? -23.149 -7.071 18.949 1.00 91.94 240 VAL A N 1
ATOM 1830 C CA . VAL A 1 240 ? -21.884 -7.801 18.758 1.00 91.94 240 VAL A CA 1
ATOM 1831 C C . VAL A 1 240 ? -21.491 -7.878 17.284 1.00 91.94 240 VAL A C 1
ATOM 1833 O O . VAL A 1 240 ? -22.339 -7.794 16.399 1.00 91.94 240 VAL A O 1
ATOM 1836 N N . GLY A 1 241 ? -20.197 -8.064 17.012 1.00 85.81 241 GLY A N 1
ATOM 1837 C CA . GLY A 1 241 ? -19.688 -8.296 15.658 1.00 85.81 241 GLY A CA 1
ATOM 1838 C C . GLY A 1 241 ? -20.014 -7.159 14.682 1.00 85.81 241 GLY A C 1
ATOM 1839 O O . GLY A 1 241 ? -19.731 -5.994 14.963 1.00 85.81 241 GLY A O 1
ATOM 1840 N N . GLN A 1 242 ? -20.605 -7.512 13.536 1.00 83.88 242 GLN A N 1
ATOM 1841 C CA . GLN A 1 242 ? -20.927 -6.577 12.445 1.00 83.88 242 GLN A CA 1
ATOM 1842 C C . GLN A 1 242 ? -22.058 -5.596 12.785 1.00 83.88 242 GLN A C 1
ATOM 1844 O O . GLN A 1 242 ? -22.185 -4.556 12.144 1.00 83.88 242 GLN A O 1
ATOM 1849 N N . ASP A 1 243 ? -22.844 -5.887 13.823 1.00 86.62 243 ASP A N 1
ATOM 1850 C CA . ASP A 1 243 ? -23.939 -5.017 14.257 1.00 86.62 243 ASP A CA 1
ATOM 1851 C C . ASP A 1 243 ? -23.464 -3.867 15.161 1.00 86.62 243 ASP A C 1
ATOM 1853 O O . ASP A 1 243 ? -24.252 -2.978 15.497 1.00 86.62 243 ASP A O 1
ATOM 1857 N N . THR A 1 244 ? -22.185 -3.863 15.557 1.00 86.81 244 THR A N 1
ATOM 1858 C CA . THR A 1 244 ? -21.594 -2.786 16.364 1.00 86.81 244 THR A CA 1
ATOM 1859 C C . THR A 1 244 ? -21.446 -1.493 15.562 1.00 86.81 244 THR A C 1
ATOM 1861 O O . THR A 1 244 ? -21.167 -1.508 14.360 1.00 86.81 244 THR A O 1
ATOM 1864 N N . ARG A 1 245 ? -21.566 -0.342 16.234 1.00 84.38 245 ARG A N 1
ATOM 1865 C CA . ARG A 1 245 ? -21.294 0.982 15.651 1.00 84.38 245 ARG A CA 1
ATOM 1866 C C . ARG A 1 245 ? -19.885 1.041 15.062 1.00 84.38 245 ARG A C 1
ATOM 1868 O O . ARG A 1 245 ? -19.706 1.560 13.965 1.00 84.38 245 ARG A O 1
ATOM 1875 N N . TYR A 1 246 ? -18.911 0.449 15.752 1.00 83.94 246 TYR A N 1
ATOM 1876 C CA . TYR A 1 246 ? -17.536 0.326 15.275 1.00 83.94 246 TYR A CA 1
ATOM 1877 C C . TYR A 1 246 ? -17.450 -0.377 13.914 1.00 83.94 246 TYR A C 1
ATOM 1879 O O . TYR A 1 246 ? -16.894 0.181 12.969 1.00 83.94 246 TYR A O 1
ATOM 1887 N N . ALA A 1 247 ? -18.044 -1.568 13.779 1.00 83.75 247 ALA A N 1
ATOM 1888 C CA . ALA A 1 247 ? -18.010 -2.322 12.528 1.00 83.75 247 ALA A CA 1
ATOM 1889 C C . ALA A 1 247 ? -18.717 -1.583 11.380 1.00 83.75 247 ALA A C 1
ATOM 1891 O O . ALA A 1 247 ? -18.261 -1.636 10.237 1.00 83.75 247 ALA A O 1
ATOM 1892 N N . GLN A 1 248 ? -19.776 -0.825 11.675 1.00 86.00 248 GLN A N 1
ATOM 1893 C CA . GLN A 1 248 ? -20.440 0.024 10.685 1.00 86.00 248 GLN A CA 1
ATOM 1894 C C . GLN A 1 248 ? -19.546 1.181 10.227 1.00 86.00 248 GLN A C 1
ATOM 1896 O O . GLN A 1 248 ? -19.455 1.432 9.026 1.00 86.00 248 GLN A O 1
ATOM 1901 N N . ILE A 1 249 ? -18.851 1.854 11.153 1.00 84.56 249 ILE A N 1
ATOM 1902 C CA . ILE A 1 249 ? -17.886 2.916 10.825 1.00 84.56 249 ILE A CA 1
ATOM 1903 C C . ILE A 1 249 ? -16.762 2.352 9.952 1.00 84.56 249 ILE A C 1
ATOM 1905 O O . ILE A 1 249 ? -16.479 2.915 8.896 1.00 84.56 249 ILE A O 1
ATOM 1909 N N . VAL A 1 250 ? -16.175 1.215 10.337 1.00 81.44 250 VAL A N 1
ATOM 1910 C CA . VAL A 1 250 ? -15.124 0.546 9.552 1.00 81.44 250 VAL A CA 1
ATOM 1911 C C . VAL A 1 250 ? -15.628 0.195 8.154 1.00 81.44 250 VAL A C 1
ATOM 1913 O O . VAL A 1 250 ? -14.974 0.533 7.173 1.00 81.44 250 VAL A O 1
ATOM 1916 N N . THR A 1 251 ? -16.822 -0.392 8.043 1.00 83.31 251 THR A N 1
ATOM 1917 C CA . THR A 1 251 ? -17.429 -0.747 6.749 1.00 83.31 251 THR A CA 1
ATOM 1918 C C . THR A 1 251 ? -17.661 0.484 5.866 1.00 83.31 251 THR A C 1
ATOM 1920 O O . THR A 1 251 ? -17.392 0.457 4.663 1.00 83.31 251 THR A O 1
ATOM 1923 N N . LEU A 1 252 ? -18.150 1.587 6.445 1.00 82.44 252 LEU A N 1
ATOM 1924 C CA . LEU A 1 252 ? -18.351 2.851 5.730 1.00 82.44 252 LEU A CA 1
ATOM 1925 C C . LEU A 1 252 ? -17.019 3.445 5.251 1.00 82.44 252 LEU A C 1
ATOM 1927 O O . LEU A 1 252 ? -16.934 3.907 4.111 1.00 82.44 252 LEU A O 1
ATOM 1931 N N . MET A 1 253 ? -15.980 3.400 6.087 1.00 78.00 253 MET A N 1
ATOM 1932 C CA . MET A 1 253 ? -14.636 3.861 5.735 1.00 78.00 253 MET A CA 1
ATOM 1933 C C . MET A 1 253 ? -14.001 3.002 4.638 1.00 78.00 253 MET A C 1
ATOM 1935 O O . MET A 1 253 ? -13.467 3.545 3.673 1.00 78.00 253 MET A O 1
ATOM 1939 N N . GLU A 1 254 ? -14.083 1.677 4.752 1.00 78.81 254 GLU A N 1
ATOM 1940 C CA . GLU A 1 254 ? -13.529 0.738 3.775 1.00 78.81 254 GLU A CA 1
ATOM 1941 C C . GLU A 1 254 ? -14.180 0.928 2.402 1.00 78.81 254 GLU A C 1
ATOM 1943 O O . GLU A 1 254 ? -13.482 1.024 1.388 1.00 78.81 254 GLU A O 1
ATOM 1948 N N . LYS A 1 255 ? -15.508 1.095 2.376 1.00 76.25 255 LYS A N 1
ATOM 1949 C CA . LYS A 1 255 ? -16.266 1.394 1.158 1.00 76.25 255 LYS A CA 1
ATOM 1950 C C . LYS A 1 255 ? -15.848 2.726 0.530 1.00 76.25 255 LYS A C 1
ATOM 1952 O O . LYS A 1 255 ? -15.617 2.789 -0.673 1.00 76.25 255 LYS A O 1
ATOM 1957 N N . ALA A 1 256 ? -15.677 3.773 1.338 1.00 73.81 256 ALA A N 1
ATOM 1958 C CA . ALA A 1 256 ? -15.206 5.070 0.851 1.00 73.81 256 ALA A CA 1
ATOM 1959 C C . ALA A 1 256 ? -13.760 5.024 0.314 1.00 73.81 256 ALA A C 1
ATOM 1961 O O . ALA A 1 256 ? -13.426 5.763 -0.611 1.00 73.81 256 ALA A O 1
ATOM 1962 N N . ALA A 1 257 ? -12.904 4.161 0.871 1.00 68.81 257 ALA A N 1
ATOM 1963 C CA . ALA A 1 257 ? -11.505 4.019 0.466 1.00 68.81 257 ALA A CA 1
ATOM 1964 C C . ALA A 1 257 ? -11.307 3.157 -0.795 1.00 68.81 257 ALA A C 1
ATOM 1966 O O . ALA A 1 257 ? -10.319 3.335 -1.511 1.00 68.81 257 ALA A O 1
ATOM 1967 N N . THR A 1 258 ? -12.222 2.224 -1.070 1.00 70.62 258 THR A N 1
ATOM 1968 C CA . THR A 1 258 ? -12.163 1.330 -2.242 1.00 70.62 258 THR A CA 1
ATOM 1969 C C . THR A 1 258 ? -12.909 1.860 -3.463 1.00 70.62 258 THR A C 1
ATOM 1971 O O . THR A 1 258 ? -12.704 1.352 -4.571 1.00 70.62 258 THR A O 1
ATOM 1974 N N . ASP A 1 259 ? -13.718 2.907 -3.304 1.00 74.88 259 ASP A N 1
ATOM 1975 C CA . ASP A 1 259 ? -14.359 3.567 -4.432 1.00 74.88 259 ASP A CA 1
ATOM 1976 C C . ASP A 1 259 ? -13.318 4.171 -5.386 1.00 74.88 259 ASP A C 1
ATOM 1978 O O . ASP A 1 259 ? -12.377 4.871 -4.995 1.00 74.88 259 ASP A O 1
ATOM 1982 N N . LYS A 1 260 ? -13.484 3.889 -6.686 1.00 68.19 260 LYS A N 1
ATOM 1983 C CA . LYS A 1 260 ? -12.554 4.366 -7.716 1.00 68.19 260 LYS A CA 1
ATOM 1984 C C . LYS A 1 260 ? -12.440 5.896 -7.649 1.00 68.19 260 LYS A C 1
ATOM 1986 O O . LYS A 1 260 ? -13.461 6.586 -7.719 1.00 68.19 260 LYS A O 1
ATOM 1991 N N . PRO A 1 261 ? -11.216 6.456 -7.602 1.00 77.50 261 PRO A N 1
ATOM 1992 C CA . PRO A 1 261 ? -11.038 7.897 -7.532 1.00 77.50 261 PRO A CA 1
ATOM 1993 C C . PRO A 1 261 ? -11.641 8.565 -8.769 1.00 77.50 261 PRO A C 1
ATOM 1995 O O . PRO A 1 261 ? -11.473 8.098 -9.897 1.00 77.50 261 PRO A O 1
ATOM 1998 N N . ARG A 1 262 ? -12.323 9.697 -8.562 1.00 77.50 262 ARG A N 1
ATOM 1999 C CA . ARG A 1 262 ? -13.060 10.418 -9.618 1.00 77.50 262 ARG A CA 1
ATOM 2000 C C . ARG A 1 262 ? -12.201 10.726 -10.850 1.00 77.50 262 ARG A C 1
ATOM 2002 O O . ARG A 1 262 ? -12.698 10.673 -11.971 1.00 77.50 262 ARG A O 1
ATOM 2009 N N . LEU A 1 263 ? -10.909 10.988 -10.648 1.00 78.38 263 LEU A N 1
ATOM 2010 C CA . LEU A 1 263 ? -9.944 11.216 -11.727 1.00 78.38 263 LEU A CA 1
ATOM 2011 C C . LEU A 1 263 ? -9.721 9.973 -12.598 1.00 78.38 263 LEU A C 1
ATOM 2013 O O . LEU A 1 263 ? -9.642 10.105 -13.815 1.00 78.38 263 LEU A O 1
ATOM 2017 N N . ALA A 1 264 ? -9.679 8.775 -12.007 1.00 78.00 264 ALA A N 1
ATOM 2018 C CA . ALA A 1 264 ? -9.557 7.529 -12.764 1.00 78.00 264 ALA A CA 1
ATOM 2019 C C . ALA A 1 264 ? -10.815 7.263 -13.604 1.00 78.00 264 ALA A C 1
ATOM 2021 O O . ALA A 1 264 ? -10.712 6.873 -14.761 1.00 78.00 264 ALA A O 1
ATOM 2022 N N . ILE A 1 265 ? -12.001 7.564 -13.063 1.00 83.69 265 ILE A N 1
ATOM 2023 C CA . ILE A 1 265 ? -13.269 7.444 -13.802 1.00 83.69 265 ILE A CA 1
ATOM 2024 C C . ILE A 1 265 ? -13.308 8.426 -14.986 1.00 83.69 265 ILE A C 1
ATOM 2026 O O . ILE A 1 265 ? -13.768 8.074 -16.073 1.00 83.69 265 ILE A O 1
ATOM 2030 N N . LEU A 1 266 ? -12.812 9.654 -14.799 1.00 83.44 266 LEU A N 1
ATOM 2031 C CA . LEU A 1 266 ? -12.729 10.647 -15.871 1.00 83.44 266 LEU A CA 1
ATOM 2032 C C . LEU A 1 266 ? -11.728 10.226 -16.958 1.00 83.44 266 LEU A C 1
ATOM 2034 O O . LEU A 1 266 ? -12.039 10.331 -18.144 1.00 83.44 266 LEU A O 1
ATOM 2038 N N . ALA A 1 267 ? -10.564 9.707 -16.559 1.00 85.38 267 ALA A N 1
ATOM 2039 C CA . ALA A 1 267 ? -9.561 9.182 -17.480 1.00 85.38 267 ALA A CA 1
ATOM 2040 C C . ALA A 1 267 ? -10.122 8.022 -18.322 1.00 85.38 267 ALA A C 1
ATOM 2042 O O . ALA A 1 267 ? -10.031 8.060 -19.548 1.00 85.38 267 ALA A O 1
ATOM 2043 N N . ASP A 1 268 ? -10.799 7.056 -17.692 1.00 85.06 268 ASP A N 1
ATOM 2044 C CA . ASP A 1 268 ? -11.452 5.937 -18.386 1.00 85.06 268 ASP A CA 1
ATOM 2045 C C . ASP A 1 268 ? -12.528 6.418 -19.374 1.00 85.06 268 ASP A C 1
ATOM 2047 O O . ASP A 1 268 ? -12.684 5.865 -20.469 1.00 85.06 268 ASP A O 1
ATOM 2051 N N . ARG A 1 269 ? -13.269 7.475 -19.017 1.00 88.81 269 ARG A N 1
ATOM 2052 C CA . ARG A 1 269 ? -14.311 8.055 -19.875 1.00 88.81 269 ARG A CA 1
ATOM 2053 C C . ARG A 1 269 ? -13.744 8.698 -21.141 1.00 88.81 269 ARG A C 1
ATOM 2055 O O . ARG A 1 269 ? -14.407 8.643 -22.173 1.00 88.81 269 ARG A O 1
ATOM 2062 N N . ILE A 1 270 ? -12.548 9.284 -21.075 1.00 91.06 270 ILE A N 1
ATOM 2063 C CA . ILE A 1 270 ? -11.860 9.898 -22.226 1.00 91.06 270 ILE A CA 1
ATOM 2064 C C . ILE A 1 270 ? -11.116 8.839 -23.052 1.00 91.06 270 ILE A C 1
ATOM 2066 O O . ILE A 1 270 ? -11.097 8.915 -24.280 1.00 91.06 270 ILE A O 1
ATOM 2070 N N . ALA A 1 271 ? -10.547 7.822 -22.400 1.00 89.88 271 ALA A N 1
ATOM 2071 C CA . ALA A 1 271 ? -9.771 6.778 -23.064 1.00 89.88 271 ALA A CA 1
ATOM 2072 C C . ALA A 1 271 ? -10.594 5.996 -24.101 1.00 89.88 271 ALA A C 1
ATOM 2074 O O . ALA A 1 271 ? -10.096 5.699 -25.184 1.00 89.88 271 ALA A O 1
ATOM 2075 N N . ARG A 1 272 ? -11.869 5.702 -23.807 1.00 91.50 272 ARG A N 1
ATOM 2076 C CA . ARG A 1 272 ? -12.756 4.949 -24.714 1.00 91.50 272 ARG A CA 1
ATOM 2077 C C . ARG A 1 272 ? -12.980 5.624 -26.079 1.00 91.50 272 ARG A C 1
ATOM 2079 O O . ARG A 1 272 ? -12.699 4.977 -27.087 1.00 91.50 272 ARG A O 1
ATOM 2086 N N . PRO A 1 273 ? -13.468 6.879 -26.167 1.00 93.56 273 PRO A N 1
ATOM 2087 C CA . PRO A 1 273 ? -13.646 7.542 -27.458 1.00 93.56 273 PRO A CA 1
ATOM 2088 C C . PRO A 1 273 ? -12.313 7.808 -28.165 1.00 93.56 273 PRO A C 1
ATOM 2090 O O . PRO A 1 273 ? -12.254 7.702 -29.386 1.00 93.56 273 PRO A O 1
ATOM 2093 N N . PHE A 1 274 ? -11.237 8.091 -27.422 1.00 94.38 274 PHE A N 1
ATOM 2094 C CA . PHE A 1 274 ? -9.907 8.267 -28.006 1.00 94.38 274 PHE A CA 1
ATOM 2095 C C . PHE A 1 274 ? -9.407 6.989 -28.692 1.00 94.38 274 PHE A C 1
ATOM 2097 O O . PHE A 1 274 ? -8.954 7.042 -29.832 1.00 94.38 274 PHE A O 1
ATOM 2104 N N . LEU A 1 275 ? -9.550 5.831 -28.040 1.00 94.62 275 LEU A N 1
ATOM 2105 C CA . LEU A 1 275 ? -9.158 4.541 -28.609 1.00 94.62 275 LEU A CA 1
ATOM 2106 C C . LEU A 1 275 ? -9.945 4.223 -29.889 1.00 94.62 275 LEU A C 1
ATOM 2108 O O . LEU A 1 275 ? -9.358 3.801 -30.882 1.00 94.62 275 LEU A O 1
ATOM 2112 N N . LEU A 1 276 ? -11.258 4.477 -29.893 1.00 95.12 276 LEU A N 1
ATOM 2113 C CA . LEU A 1 276 ? -12.082 4.316 -31.095 1.00 95.12 276 LEU A CA 1
ATOM 2114 C C . LEU A 1 276 ? -11.635 5.250 -32.225 1.00 95.12 276 LEU A C 1
ATOM 2116 O O . LEU A 1 276 ? -11.555 4.818 -33.370 1.00 95.12 276 LEU A O 1
ATOM 2120 N N . LEU A 1 277 ? -11.302 6.503 -31.911 1.00 96.38 277 LEU A N 1
ATOM 2121 C CA . LEU A 1 277 ? -10.797 7.460 -32.892 1.00 96.38 277 LEU A CA 1
ATOM 2122 C C . LEU A 1 277 ? -9.468 6.995 -33.500 1.00 96.38 277 LEU A C 1
ATOM 2124 O O . LEU A 1 277 ? -9.317 7.042 -34.718 1.00 96.38 277 LEU A O 1
ATOM 2128 N N . VAL A 1 278 ? -8.532 6.502 -32.682 1.00 94.88 278 VAL A N 1
ATOM 2129 C CA . VAL A 1 278 ? -7.246 5.964 -33.158 1.00 94.88 278 VAL A CA 1
ATOM 2130 C C . VAL A 1 278 ? -7.458 4.746 -34.059 1.00 94.88 278 VAL A C 1
ATOM 2132 O O . VAL A 1 278 ? -6.862 4.675 -35.131 1.00 94.88 278 VAL A O 1
ATOM 2135 N N . LEU A 1 279 ? -8.346 3.822 -33.679 1.00 94.25 279 LEU A N 1
ATOM 2136 C CA . LEU A 1 279 ? -8.676 2.651 -34.499 1.00 94.25 279 LEU A CA 1
ATOM 2137 C C . LEU A 1 279 ? -9.311 3.042 -35.841 1.00 94.25 279 LEU A C 1
ATOM 2139 O O . LEU A 1 279 ? -8.952 2.481 -36.874 1.00 94.25 279 LEU A O 1
ATOM 2143 N N . LEU A 1 280 ? -10.220 4.022 -35.848 1.00 95.88 280 LEU A N 1
ATOM 2144 C CA . LEU A 1 280 ? -10.824 4.536 -37.080 1.00 95.88 280 LEU A CA 1
ATOM 2145 C C . LEU A 1 280 ? -9.802 5.254 -37.967 1.00 95.88 280 LEU A C 1
ATOM 2147 O O . LEU A 1 280 ? -9.842 5.090 -39.183 1.00 95.88 280 LEU A O 1
ATOM 2151 N N . ALA A 1 281 ? -8.875 6.015 -37.381 1.00 92.62 281 ALA A N 1
ATOM 2152 C CA . ALA A 1 281 ? -7.802 6.670 -38.122 1.00 92.62 281 ALA A CA 1
ATOM 2153 C C . ALA A 1 281 ? -6.845 5.648 -38.757 1.00 92.62 281 ALA A C 1
ATOM 2155 O O . ALA A 1 281 ? -6.503 5.786 -39.931 1.00 92.62 281 ALA A O 1
ATOM 2156 N N . ALA A 1 282 ? -6.475 4.595 -38.021 1.00 90.00 282 ALA A N 1
ATOM 2157 C CA . ALA A 1 282 ? -5.663 3.496 -38.541 1.00 90.00 282 ALA A CA 1
ATOM 2158 C C . ALA A 1 282 ? -6.376 2.764 -39.692 1.00 90.00 282 ALA A C 1
ATOM 2160 O O . ALA A 1 282 ? -5.790 2.564 -40.755 1.00 90.00 282 ALA A O 1
ATOM 2161 N N . LEU A 1 283 ? -7.666 2.442 -39.530 1.00 91.94 283 LEU A N 1
ATOM 2162 C CA . LEU A 1 283 ? -8.481 1.852 -40.597 1.00 91.94 283 LEU A CA 1
ATOM 2163 C C . LEU A 1 283 ? -8.558 2.778 -41.822 1.00 91.94 283 LEU A C 1
ATOM 2165 O O . LEU A 1 283 ? -8.396 2.329 -42.954 1.00 91.94 283 LEU A O 1
ATOM 2169 N N . GLY A 1 284 ? -8.769 4.076 -41.598 1.00 91.38 284 GLY A N 1
ATOM 2170 C CA . GLY A 1 284 ? -8.808 5.088 -42.650 1.00 91.38 284 GLY A CA 1
ATOM 2171 C C . GLY A 1 284 ? -7.494 5.175 -43.426 1.00 91.38 284 GLY A C 1
ATOM 2172 O O . GLY A 1 284 ? -7.519 5.253 -44.653 1.00 91.38 284 GLY A O 1
ATOM 2173 N N . ALA A 1 285 ? -6.353 5.087 -42.738 1.00 87.31 285 ALA A N 1
ATOM 2174 C CA . ALA A 1 285 ? -5.043 5.031 -43.377 1.00 87.31 285 ALA A CA 1
ATOM 2175 C C . ALA A 1 285 ? -4.905 3.788 -44.273 1.00 87.31 285 ALA A C 1
ATOM 2177 O O . ALA A 1 285 ? -4.486 3.911 -45.423 1.00 87.31 285 ALA A O 1
ATOM 2178 N N . VAL A 1 286 ? -5.329 2.610 -43.802 1.00 84.38 286 VAL A N 1
ATOM 2179 C CA . VAL A 1 286 ? -5.308 1.380 -44.614 1.00 84.38 286 VAL A CA 1
ATOM 2180 C C . VAL A 1 286 ? -6.178 1.524 -45.864 1.00 84.38 286 VAL A C 1
ATOM 2182 O O . VAL A 1 286 ? -5.712 1.235 -46.963 1.00 84.38 286 VAL A O 1
ATOM 2185 N N . VAL A 1 287 ? -7.414 2.014 -45.720 1.00 88.38 287 VAL A N 1
ATOM 2186 C CA . VAL A 1 287 ? -8.350 2.191 -46.846 1.00 88.38 287 VAL A CA 1
ATOM 2187 C C . VAL A 1 287 ? -7.813 3.192 -47.871 1.00 88.38 287 VAL A C 1
ATOM 2189 O O . VAL A 1 287 ? -7.923 2.954 -49.072 1.00 88.38 287 VAL A O 1
ATOM 2192 N N . TYR A 1 288 ? -7.209 4.291 -47.415 1.00 87.00 288 TYR A N 1
ATOM 2193 C CA . TYR A 1 288 ? -6.687 5.335 -48.297 1.00 87.00 288 TYR A CA 1
ATOM 2194 C C . TYR A 1 288 ? -5.488 4.867 -49.139 1.00 87.00 288 TYR A C 1
ATOM 2196 O O . TYR A 1 288 ? -5.392 5.220 -50.311 1.00 87.00 288 TYR A O 1
ATOM 2204 N N . TRP A 1 289 ? -4.585 4.063 -48.567 1.00 81.56 289 TRP A N 1
ATOM 2205 C CA . TRP A 1 289 ? -3.366 3.600 -49.250 1.00 81.56 289 TRP A CA 1
ATOM 2206 C C . TRP A 1 289 ? -3.534 2.274 -50.011 1.00 81.56 289 TRP A C 1
ATOM 2208 O O . TRP A 1 289 ? -2.663 1.908 -50.801 1.00 81.56 289 TRP A O 1
ATOM 2218 N N . TRP A 1 290 ? -4.658 1.576 -49.827 1.00 82.19 290 TRP A N 1
ATOM 2219 C CA . TRP A 1 290 ? -4.974 0.320 -50.518 1.00 82.19 290 TRP A CA 1
ATOM 2220 C C . TRP A 1 290 ? -4.888 0.376 -52.058 1.00 82.19 290 TRP A C 1
ATOM 2222 O O . TRP A 1 290 ? -4.375 -0.575 -52.647 1.00 82.19 290 TRP A O 1
ATOM 2232 N N . PRO A 1 291 ? -5.347 1.445 -52.745 1.00 82.88 291 PRO A N 1
ATOM 2233 C CA . PRO A 1 291 ? -5.349 1.485 -54.210 1.00 82.88 291 PRO A CA 1
ATOM 2234 C C . PRO A 1 291 ? -3.972 1.761 -54.827 1.00 82.88 291 PRO A C 1
ATOM 2236 O O . PRO A 1 291 ? -3.762 1.459 -55.998 1.00 82.88 291 PRO A O 1
ATOM 2239 N N . THR A 1 292 ? -3.055 2.379 -54.076 1.00 79.44 292 THR A N 1
ATOM 2240 C CA . THR A 1 292 ? -1.759 2.856 -54.582 1.00 79.44 292 THR A CA 1
ATOM 2241 C C . THR A 1 292 ? -0.596 1.945 -54.205 1.00 79.44 292 THR A C 1
ATOM 2243 O O . THR A 1 292 ? 0.279 1.748 -55.044 1.00 79.44 292 THR A O 1
ATOM 2246 N N . ASP A 1 293 ? -0.561 1.396 -52.982 1.00 75.06 293 ASP A N 1
ATOM 2247 C CA . ASP A 1 293 ? 0.497 0.478 -52.526 1.00 75.06 293 ASP A CA 1
ATOM 2248 C C . ASP A 1 293 ? 0.091 -0.249 -51.214 1.00 75.06 293 ASP A C 1
ATOM 2250 O O . ASP A 1 293 ? 0.223 0.321 -50.120 1.00 75.06 293 ASP A O 1
ATOM 2254 N N . PRO A 1 294 ? -0.387 -1.511 -51.269 1.00 70.06 294 PRO A N 1
ATOM 2255 C CA . PRO A 1 294 ? -0.875 -2.242 -50.092 1.00 70.06 294 PRO A CA 1
ATOM 2256 C C . PRO A 1 294 ? 0.177 -2.414 -48.984 1.00 70.06 294 PRO A C 1
ATOM 2258 O O . PRO A 1 294 ? -0.165 -2.486 -47.802 1.00 70.06 294 PRO A O 1
ATOM 2261 N N . ALA A 1 295 ? 1.465 -2.441 -49.346 1.00 67.81 295 ALA A N 1
ATOM 2262 C CA . ALA A 1 295 ? 2.564 -2.602 -48.397 1.00 67.81 295 ALA A CA 1
ATOM 2263 C C . ALA A 1 295 ? 2.759 -1.366 -47.498 1.00 67.81 295 ALA A C 1
ATOM 2265 O O . ALA A 1 295 ? 3.143 -1.499 -46.334 1.00 67.81 295 ALA A O 1
ATOM 2266 N N . ARG A 1 296 ? 2.447 -0.158 -47.994 1.00 65.19 296 ARG A N 1
ATOM 2267 C CA . ARG A 1 296 ? 2.550 1.089 -47.212 1.00 65.19 296 ARG A CA 1
ATOM 2268 C C . ARG A 1 296 ? 1.410 1.249 -46.211 1.00 65.19 296 ARG A C 1
ATOM 2270 O O . ARG A 1 296 ? 1.642 1.748 -45.113 1.00 65.19 296 ARG A O 1
ATOM 2277 N N . GLY A 1 297 ? 0.208 0.788 -46.559 1.00 60.66 297 GLY A N 1
ATOM 2278 C CA . GLY A 1 297 ? -0.955 0.830 -45.666 1.00 60.66 297 GLY A CA 1
ATOM 2279 C C . GLY A 1 297 ? -0.769 -0.015 -44.400 1.00 60.66 297 GLY A C 1
ATOM 2280 O O . GLY A 1 297 ? -1.110 0.434 -43.311 1.00 60.66 297 GLY A O 1
ATOM 2281 N N . LEU A 1 298 ? -0.159 -1.200 -44.525 1.00 62.94 298 LEU A N 1
ATOM 2282 C CA . LEU A 1 298 ? 0.147 -2.078 -43.386 1.00 62.94 298 LEU A CA 1
ATOM 2283 C C . LEU A 1 298 ? 1.252 -1.517 -42.475 1.00 62.94 298 LEU A C 1
ATOM 2285 O O . LEU A 1 298 ? 1.139 -1.639 -41.260 1.00 62.94 298 LEU A O 1
ATOM 2289 N N . MET A 1 299 ? 2.283 -0.866 -43.030 1.00 60.91 299 MET A N 1
ATOM 2290 C CA . MET A 1 299 ? 3.343 -0.238 -42.221 1.00 60.91 299 MET A CA 1
ATOM 2291 C C . MET A 1 299 ? 2.895 1.041 -41.500 1.00 60.91 299 MET A C 1
ATOM 2293 O O . MET A 1 299 ? 3.464 1.373 -40.468 1.00 60.91 299 MET A O 1
ATOM 2297 N N . ALA A 1 300 ? 1.890 1.756 -42.011 1.00 61.28 300 ALA A N 1
ATOM 2298 C CA . ALA A 1 300 ? 1.350 2.953 -41.359 1.00 61.28 300 ALA A CA 1
ATOM 2299 C C . ALA A 1 300 ? 0.365 2.649 -40.210 1.00 61.28 300 ALA A C 1
ATOM 2301 O O . ALA A 1 300 ? 0.053 3.545 -39.428 1.00 61.28 300 ALA A O 1
ATOM 2302 N N . ALA A 1 301 ? -0.151 1.419 -40.131 1.00 53.31 301 ALA A N 1
ATOM 2303 C CA . ALA A 1 301 ? -1.160 1.006 -39.154 1.00 53.31 301 ALA A CA 1
ATOM 2304 C C . ALA A 1 301 ? -0.591 0.268 -37.922 1.00 53.31 301 ALA A C 1
ATOM 2306 O O . ALA A 1 301 ? -1.344 0.026 -36.977 1.00 53.31 301 ALA A O 1
ATOM 2307 N N . VAL A 1 302 ? 0.697 -0.101 -37.942 1.00 50.00 302 VAL A N 1
ATOM 2308 C CA . VAL A 1 302 ? 1.419 -0.805 -36.860 1.00 50.00 302 VAL A CA 1
ATOM 2309 C C . VAL A 1 302 ? 2.166 0.170 -35.958 1.00 50.00 302 VAL A C 1
ATOM 2311 O O . VAL A 1 302 ? 2.753 1.137 -36.488 1.00 50.00 302 VAL A O 1
#

Radius of gyration: 38.83 Å; chains: 1; bounding box: 76×52×94 Å

Secondary structure (DSSP, 8-state):
----SHHHHHHHHHHHHHHHHHHTGGG-TTTHHHHEEE-SS-TTEEEEEEEEET--SHHHHHHHHHHHHTSTTEEEEEEETTTTEEEEEEETTT--HHHHHHHHHHTT-EEEEHHHHHHHHHHHHHHHHHHHHHHHHHHHHTTTHHHHHHHTTS-SEEEEEPTTS-EEEEEGGG--TT-EEEE-TTPBPSSEEEEEE--EEEE-HHHH---SPEEE-TT-EE-TT-EE-SS-EEEEEEE-GGGSHHHHHHHHHHHHHHSPPHHHHHHHHHHHHHHHHHHHHHHHHHHHHTTT-HHHHHHH--

Sequence (302 aa):
MTFKNASSSYRSAANAATDNASHAVLDDPIEWPTFSRQDTADSSLWDSHLVIEGMHCAACANTVERALKSVPGVLQAEVNGVTGRAAIKWSASQTRPSDWVTAVNRAGYGAMPASDADALASRKKVQRLALWRWLETRLRNKTAGALDDLMRRLPESVERQMSDGSFERISSRRIRQGDVLRILPGEAFPADGELIEGETQADEALLTGESRPVKKTLHSELIAGSHNLSSAILMRVSKVGQDTRYAQIVTLMEKAATDKPRLAILADRIARPFLLLVLLAALGAVVYWWPTDPARGLMAAV